Protein AF-R6TNJ3-F1 (afdb_monomer)

Solvent-accessible surface area (backbone atoms only — not comparable to full-atom values): 9161 Å² total; per-residue (Å²): 114,80,63,58,59,54,49,48,46,67,74,41,41,68,58,38,26,42,53,17,20,37,46,35,18,43,10,38,72,38,30,92,44,17,79,53,42,84,56,20,53,50,50,38,49,52,47,49,51,61,47,36,71,40,78,85,59,58,65,74,51,33,30,56,52,20,26,52,25,32,29,40,19,31,45,52,52,39,47,65,38,64,74,50,55,57,43,73,92,70,78,62,56,64,67,60,29,49,50,52,35,51,45,52,28,52,47,52,14,47,55,50,6,61,62,45,5,48,51,38,32,52,44,40,54,52,55,56,30,72,63,28,67,75,38,60,83,50,44,65,61,50,51,52,51,47,52,54,50,51,58,53,50,21,70,46,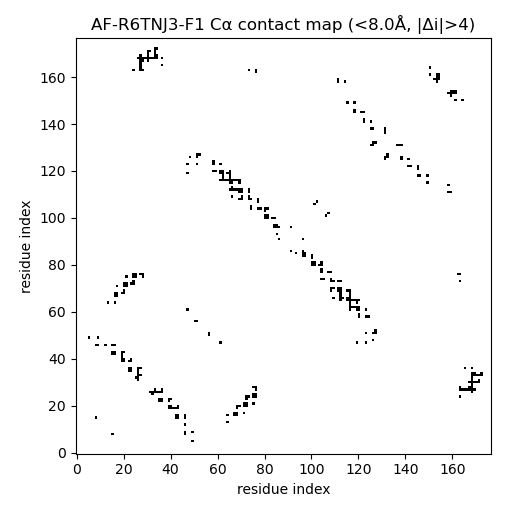74,96,79,25,74,76,65,81,51,75,71,50,7,43,62,73,46,50,96,80,105

Structure (mmCIF, N/CA/C/O backbone):
data_AF-R6TNJ3-F1
#
_entry.id   AF-R6TNJ3-F1
#
loop_
_atom_site.group_PDB
_atom_site.id
_atom_site.type_symbol
_atom_site.label_atom_id
_atom_site.label_alt_id
_atom_site.label_comp_id
_atom_site.label_asym_id
_atom_site.label_entity_id
_atom_site.label_seq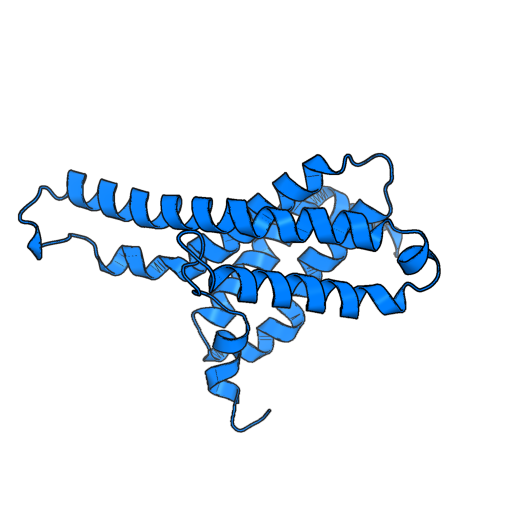_id
_atom_site.pdbx_PDB_ins_code
_atom_site.Cartn_x
_atom_site.Cartn_y
_atom_site.Cartn_z
_atom_site.occupancy
_atom_site.B_iso_or_equiv
_atom_site.auth_seq_id
_atom_site.auth_comp_id
_atom_site.auth_asym_id
_atom_site.auth_atom_id
_atom_site.pdbx_PDB_model_num
ATOM 1 N N . MET A 1 1 ? -4.710 -20.951 21.590 1.00 51.09 1 MET A N 1
ATOM 2 C CA . MET A 1 1 ? -4.826 -20.762 20.120 1.00 51.09 1 MET A CA 1
ATOM 3 C C . MET A 1 1 ? -5.024 -19.306 19.693 1.00 51.09 1 MET A C 1
ATOM 5 O O . MET A 1 1 ? -4.314 -18.895 18.787 1.00 51.09 1 MET A O 1
ATOM 9 N N . LYS A 1 2 ? -5.906 -18.504 20.325 1.00 59.00 2 LYS A N 1
ATOM 10 C CA . LYS A 1 2 ? -6.100 -17.080 19.952 1.00 59.00 2 LYS A CA 1
ATOM 11 C C . LYS A 1 2 ? -4.825 -16.220 20.040 1.00 59.00 2 LYS A C 1
ATOM 13 O O . LYS A 1 2 ? -4.633 -15.332 19.226 1.00 59.00 2 LYS A O 1
ATOM 18 N N . GLU A 1 3 ? -3.924 -16.514 20.971 1.00 73.12 3 GLU A N 1
ATOM 19 C CA . GLU A 1 3 ? -2.708 -15.709 21.162 1.00 73.12 3 GLU A CA 1
ATOM 20 C C . GLU A 1 3 ? -1.591 -16.001 20.148 1.00 73.12 3 GLU A C 1
ATOM 22 O O . GLU A 1 3 ? -0.808 -15.111 19.820 1.00 73.12 3 GLU A O 1
ATOM 27 N N . ALA A 1 4 ? -1.528 -17.221 19.603 1.00 78.88 4 ALA A N 1
ATOM 28 C CA . ALA A 1 4 ? -0.438 -17.638 18.720 1.00 78.88 4 ALA A CA 1
ATOM 29 C C . ALA A 1 4 ? -0.485 -16.923 17.359 1.00 78.88 4 ALA A C 1
ATOM 31 O O . ALA A 1 4 ? 0.536 -16.420 16.888 1.00 78.88 4 ALA A O 1
ATOM 32 N N . TRP A 1 5 ? -1.671 -16.812 16.748 1.00 78.62 5 TRP A N 1
ATOM 33 C CA . TRP A 1 5 ? -1.820 -16.121 15.463 1.00 78.62 5 TRP A CA 1
ATOM 34 C C . TRP A 1 5 ? -1.680 -14.599 15.609 1.00 78.62 5 TRP A C 1
ATOM 36 O O . TRP A 1 5 ? -1.055 -13.962 14.763 1.00 78.62 5 TRP A O 1
ATOM 46 N N . VAL A 1 6 ? -2.160 -14.012 16.715 1.00 83.56 6 VAL A N 1
ATOM 47 C CA . VAL A 1 6 ? -1.944 -12.585 17.022 1.00 83.56 6 VAL A CA 1
ATOM 48 C C . VAL A 1 6 ? -0.454 -12.302 17.219 1.00 83.56 6 VAL A C 1
ATOM 50 O O . VAL A 1 6 ? 0.063 -11.320 16.688 1.00 83.56 6 VAL A O 1
ATOM 53 N N . SER A 1 7 ? 0.261 -13.173 17.935 1.00 84.50 7 SER A N 1
ATOM 54 C CA . SER A 1 7 ? 1.714 -13.078 18.106 1.00 84.50 7 SER A CA 1
ATOM 55 C C . SER A 1 7 ? 2.450 -13.146 16.761 1.00 84.50 7 SER A C 1
ATOM 57 O O . SER A 1 7 ? 3.295 -12.294 16.473 1.00 84.50 7 SER A O 1
ATOM 59 N N . ALA A 1 8 ? 2.067 -14.078 15.883 1.00 85.19 8 ALA A N 1
ATOM 60 C CA . ALA A 1 8 ? 2.627 -14.183 14.537 1.00 85.19 8 ALA A CA 1
ATOM 61 C C . ALA A 1 8 ? 2.362 -12.925 13.691 1.00 85.19 8 ALA A C 1
ATOM 63 O O . ALA A 1 8 ? 3.293 -12.396 13.081 1.00 85.19 8 ALA A O 1
ATOM 64 N N . LEU A 1 9 ? 1.135 -12.389 13.701 1.00 84.19 9 LEU A N 1
ATOM 65 C CA . LEU A 1 9 ? 0.814 -11.123 13.032 1.00 84.19 9 LEU A CA 1
ATOM 66 C C . LEU A 1 9 ? 1.671 -9.976 13.564 1.00 84.19 9 LEU A C 1
ATOM 68 O O . LEU A 1 9 ? 2.167 -9.181 12.774 1.00 84.19 9 LEU A O 1
ATOM 72 N N . ARG A 1 10 ? 1.893 -9.899 14.885 1.00 86.19 10 ARG A N 1
ATOM 73 C CA . ARG A 1 10 ? 2.736 -8.867 15.512 1.00 86.19 10 ARG A CA 1
ATOM 74 C C . ARG A 1 10 ? 4.211 -8.988 15.128 1.00 86.19 10 ARG A C 1
ATOM 76 O O . ARG A 1 10 ? 4.852 -7.962 14.910 1.00 86.19 10 ARG A O 1
ATOM 83 N N . LYS A 1 11 ? 4.738 -10.210 15.050 1.00 90.31 11 LYS A N 1
ATOM 84 C CA . LYS A 1 11 ? 6.142 -10.480 14.710 1.00 90.31 11 LYS A CA 1
ATOM 85 C C . LYS A 1 11 ? 6.432 -10.243 13.228 1.00 90.31 11 LYS A C 1
ATOM 87 O O . LYS A 1 11 ? 7.459 -9.663 12.894 1.00 90.31 11 LYS A O 1
ATOM 92 N N . TYR A 1 12 ? 5.514 -10.642 12.350 1.00 93.56 12 TYR A N 1
ATOM 93 C CA . TYR A 1 12 ? 5.709 -10.645 10.898 1.00 93.56 12 TYR A CA 1
ATOM 94 C C . TYR A 1 12 ? 4.878 -9.578 10.170 1.00 93.56 12 TYR A C 1
ATOM 96 O O . TYR A 1 12 ? 4.524 -9.759 9.008 1.00 93.56 12 TYR A O 1
ATOM 104 N N . ARG A 1 13 ? 4.565 -8.449 10.826 1.00 94.12 13 ARG A N 1
ATOM 105 C CA . ARG A 1 13 ? 3.687 -7.388 10.280 1.00 94.12 13 ARG A CA 1
ATOM 106 C C . ARG A 1 13 ? 4.064 -6.968 8.862 1.00 94.12 13 ARG A C 1
ATOM 108 O O . ARG A 1 13 ? 3.199 -6.915 8.002 1.00 94.12 13 ARG A O 1
ATOM 115 N N . PHE A 1 14 ? 5.345 -6.703 8.606 1.00 95.06 14 PHE A N 1
ATOM 116 C CA . PHE A 1 14 ? 5.810 -6.296 7.276 1.00 95.06 14 PHE A CA 1
ATOM 117 C C . PHE A 1 14 ? 5.583 -7.372 6.212 1.00 95.06 14 PHE A C 1
ATOM 119 O O . PHE A 1 14 ? 5.213 -7.034 5.096 1.00 95.06 14 PHE A O 1
ATOM 126 N N . LEU A 1 15 ? 5.733 -8.654 6.551 1.00 96.06 15 LEU A N 1
ATOM 127 C CA . LEU A 1 15 ? 5.476 -9.742 5.608 1.00 96.06 15 LEU A CA 1
ATOM 128 C C . LEU A 1 15 ? 3.989 -9.824 5.248 1.00 96.06 15 LEU A C 1
ATOM 130 O O . LEU A 1 15 ? 3.650 -9.954 4.078 1.00 96.06 15 LEU A O 1
ATOM 134 N N . TRP A 1 16 ? 3.104 -9.680 6.237 1.00 95.88 16 TRP A N 1
ATOM 135 C CA . TRP A 1 16 ? 1.658 -9.640 6.002 1.00 95.88 16 TRP A CA 1
ATOM 136 C C . TRP A 1 16 ? 1.240 -8.434 5.162 1.00 95.88 16 TRP A C 1
ATOM 138 O O . TRP A 1 16 ? 0.416 -8.570 4.262 1.00 95.88 16 TRP A O 1
ATOM 148 N N . MET A 1 17 ? 1.847 -7.274 5.414 1.00 96.94 17 MET A N 1
ATOM 149 C CA . MET A 1 17 ? 1.625 -6.061 4.626 1.00 96.94 17 MET A CA 1
ATOM 150 C C . MET A 1 17 ? 2.116 -6.224 3.186 1.00 96.94 17 MET A C 1
ATOM 152 O O . MET A 1 17 ? 1.392 -5.866 2.265 1.00 96.94 17 MET A O 1
ATOM 156 N N . LEU A 1 18 ? 3.304 -6.805 2.992 1.00 97.81 18 LEU A N 1
ATOM 157 C CA . LEU A 1 18 ? 3.868 -7.100 1.675 1.00 97.81 18 LEU A CA 1
ATOM 158 C C . LEU A 1 18 ? 2.967 -8.061 0.898 1.00 97.81 18 LEU A C 1
ATOM 160 O O . LEU A 1 18 ? 2.601 -7.762 -0.232 1.00 97.81 18 LEU A O 1
ATOM 164 N N . ALA A 1 19 ? 2.598 -9.193 1.504 1.00 96.88 19 ALA A N 1
ATOM 165 C CA . ALA A 1 19 ? 1.757 -10.201 0.867 1.00 96.88 19 ALA A CA 1
ATOM 166 C C . ALA A 1 19 ? 0.390 -9.623 0.479 1.00 96.88 19 ALA A C 1
ATOM 168 O O . ALA A 1 19 ? -0.063 -9.813 -0.646 1.00 96.88 19 ALA A O 1
ATOM 169 N N . SER A 1 20 ? -0.230 -8.860 1.384 1.00 97.81 20 SER A N 1
ATOM 170 C CA . SER A 1 20 ? -1.505 -8.185 1.140 1.00 97.81 20 SER A CA 1
ATOM 171 C C . SER A 1 20 ? -1.406 -7.155 0.010 1.00 97.81 20 SER A C 1
ATOM 173 O O . SER A 1 20 ? -2.212 -7.179 -0.918 1.00 97.81 20 SER A O 1
ATOM 175 N N . ALA A 1 21 ? -0.388 -6.291 0.036 1.00 98.12 21 ALA A N 1
ATOM 176 C CA . ALA A 1 21 ? -0.172 -5.266 -0.981 1.00 98.12 21 ALA A CA 1
ATOM 177 C C . ALA A 1 21 ? 0.127 -5.859 -2.361 1.00 98.12 21 ALA A C 1
ATOM 179 O O . ALA A 1 21 ? -0.481 -5.458 -3.351 1.00 98.12 21 ALA A O 1
ATOM 180 N N . ALA A 1 22 ? 1.045 -6.827 -2.422 1.00 97.44 22 ALA A N 1
ATOM 181 C CA . ALA A 1 22 ? 1.438 -7.475 -3.664 1.00 97.44 22 ALA A CA 1
ATOM 182 C C . ALA A 1 22 ? 0.268 -8.251 -4.275 1.00 97.44 22 ALA A C 1
ATOM 184 O O . ALA A 1 22 ? 0.009 -8.105 -5.464 1.00 97.44 22 ALA A O 1
ATOM 185 N N . LEU A 1 23 ? -0.483 -9.012 -3.467 1.00 97.38 23 LEU A N 1
ATOM 186 C CA . LEU A 1 23 ? -1.661 -9.734 -3.946 1.00 97.38 23 LEU A CA 1
ATOM 187 C C . LEU A 1 23 ? -2.742 -8.775 -4.456 1.00 97.38 23 LEU A C 1
ATOM 189 O O . LEU A 1 23 ? -3.283 -9.002 -5.531 1.00 97.38 23 LEU A O 1
ATOM 193 N N . THR A 1 24 ? -3.016 -7.686 -3.731 1.00 97.31 24 THR A N 1
ATOM 194 C CA . THR A 1 24 ? -3.990 -6.671 -4.174 1.00 97.31 24 THR A CA 1
ATOM 195 C C . THR A 1 24 ? -3.546 -6.039 -5.496 1.00 97.31 24 THR A C 1
ATOM 197 O O . THR A 1 24 ? -4.328 -5.961 -6.436 1.00 97.31 24 THR A O 1
ATOM 200 N N . GLY A 1 25 ? -2.267 -5.664 -5.620 1.00 96.88 25 GLY A N 1
ATOM 201 C CA . GLY A 1 25 ? -1.724 -5.118 -6.866 1.00 96.88 25 GLY A CA 1
ATOM 202 C C . GLY A 1 25 ? -1.778 -6.111 -8.027 1.00 96.88 25 GLY A C 1
ATOM 203 O O . GLY A 1 25 ? -2.093 -5.727 -9.148 1.00 96.88 25 GLY A O 1
ATOM 204 N N . LEU A 1 26 ? -1.535 -7.397 -7.761 1.00 96.00 26 LEU A N 1
ATOM 205 C CA . LEU A 1 26 ? -1.661 -8.455 -8.762 1.00 96.00 26 LEU A CA 1
ATOM 206 C C . LEU A 1 26 ? -3.107 -8.631 -9.228 1.00 96.00 26 LEU A C 1
ATOM 208 O O . LEU A 1 26 ? -3.309 -8.797 -10.422 1.00 96.00 26 LEU A O 1
ATOM 212 N N . CYS A 1 27 ? -4.099 -8.560 -8.336 1.00 95.50 27 CYS A N 1
ATOM 213 C CA . CYS A 1 27 ? -5.515 -8.652 -8.720 1.00 95.50 27 CYS A CA 1
ATOM 214 C C . CYS A 1 27 ? -5.931 -7.502 -9.644 1.00 95.50 27 CYS A C 1
ATOM 216 O O . CYS A 1 27 ? -6.697 -7.706 -10.580 1.00 95.50 27 CYS A O 1
ATOM 218 N N . VAL A 1 28 ? -5.377 -6.310 -9.414 1.00 94.44 28 VAL A N 1
ATOM 219 C CA . VAL A 1 28 ? -5.624 -5.127 -10.245 1.00 94.44 28 VAL A CA 1
ATOM 220 C C . VAL A 1 28 ? -4.932 -5.228 -11.609 1.00 94.44 28 VAL A C 1
ATOM 222 O O . VAL A 1 28 ? -5.518 -4.867 -12.626 1.00 94.44 28 VAL A O 1
ATOM 225 N N . VAL A 1 29 ? -3.700 -5.742 -11.653 1.00 94.88 29 VAL A N 1
ATOM 226 C CA . VAL A 1 29 ? -2.936 -5.933 -12.902 1.00 94.88 29 VAL A CA 1
ATOM 227 C C . VAL A 1 29 ? -3.434 -7.128 -13.720 1.00 94.88 29 VAL A C 1
ATOM 229 O O . VAL A 1 29 ? -3.366 -7.106 -14.948 1.00 94.88 29 VAL A O 1
ATOM 232 N N . LEU A 1 30 ? -3.925 -8.171 -13.054 1.00 93.19 30 LEU A N 1
ATOM 233 C CA . LEU A 1 30 ? -4.438 -9.402 -13.646 1.00 93.19 30 LEU A CA 1
ATOM 234 C C . LEU A 1 30 ? -5.918 -9.555 -13.270 1.00 93.19 30 LEU A C 1
ATOM 236 O O . LEU A 1 30 ? -6.227 -10.310 -12.344 1.00 93.19 30 LEU A O 1
ATOM 240 N N . PRO A 1 31 ? -6.850 -8.910 -14.001 1.00 86.75 31 PRO A N 1
ATOM 241 C CA . PRO A 1 31 ? -8.280 -8.974 -13.693 1.00 86.75 31 PRO A CA 1
ATOM 242 C C . PRO A 1 31 ? -8.843 -10.400 -13.604 1.00 86.75 31 PRO A C 1
ATOM 244 O O . PRO A 1 31 ? -9.808 -10.629 -12.891 1.00 86.75 31 PRO A O 1
ATOM 247 N N . MET A 1 32 ? -8.207 -11.391 -14.243 1.00 89.06 32 MET A N 1
ATOM 248 C CA . MET A 1 32 ? -8.546 -12.822 -14.117 1.00 89.06 32 MET A CA 1
ATOM 249 C C . MET A 1 32 ? -8.392 -13.384 -12.692 1.00 89.06 32 MET A C 1
ATOM 251 O O . MET A 1 32 ? -8.879 -14.472 -12.403 1.00 89.06 32 MET A O 1
ATOM 255 N N . CYS A 1 33 ? -7.678 -12.681 -11.813 1.00 89.94 33 CYS A N 1
ATOM 256 C CA . CYS A 1 33 ? -7.522 -13.006 -10.397 1.00 89.94 33 CYS A CA 1
ATOM 257 C C . CYS A 1 33 ? -8.330 -12.066 -9.490 1.00 89.94 33 CYS A C 1
ATOM 259 O O . CYS A 1 33 ? -8.227 -12.180 -8.271 1.00 89.94 33 CYS A O 1
ATOM 261 N N . GLY A 1 34 ? -9.142 -11.169 -10.057 1.00 88.69 34 GLY A N 1
ATOM 262 C CA . GLY A 1 34 ? -9.921 -10.152 -9.349 1.00 88.69 34 GLY A CA 1
ATOM 263 C C . GLY A 1 34 ? -10.769 -10.668 -8.190 1.00 88.69 34 GLY A C 1
ATOM 264 O O . GLY A 1 34 ? -10.914 -9.988 -7.180 1.00 88.69 34 GLY A O 1
ATOM 265 N N . PHE A 1 35 ? -11.266 -11.905 -8.254 1.00 89.44 35 PHE A N 1
ATOM 266 C CA . PHE A 1 35 ? -11.990 -12.504 -7.129 1.00 89.44 35 PHE A CA 1
ATOM 267 C C . PHE A 1 35 ? -11.150 -12.583 -5.834 1.00 89.44 35 PHE A C 1
ATOM 269 O O . PHE A 1 35 ? -11.688 -12.477 -4.735 1.00 89.44 35 PHE A O 1
ATOM 276 N N . LEU A 1 36 ? -9.823 -12.720 -5.932 1.00 93.31 36 LEU A N 1
ATOM 277 C CA . LEU A 1 36 ? -8.936 -12.747 -4.762 1.00 93.31 36 LEU A CA 1
ATOM 278 C C . LEU A 1 36 ? -8.821 -11.379 -4.071 1.00 93.31 36 LEU A C 1
ATOM 280 O O . LEU A 1 36 ? -8.441 -11.320 -2.901 1.00 93.31 36 LEU A O 1
ATOM 284 N N . GLU A 1 37 ? -9.187 -10.291 -4.749 1.00 92.75 37 GLU A N 1
ATOM 285 C CA . GLU A 1 37 ? -9.161 -8.931 -4.205 1.00 92.75 37 GLU A CA 1
ATOM 286 C C . GLU A 1 37 ? -10.077 -8.773 -2.981 1.00 92.75 37 GLU A C 1
ATOM 288 O O . GLU A 1 37 ? -9.742 -8.068 -2.029 1.00 92.75 37 GLU A O 1
ATOM 293 N N . TRP A 1 38 ? -11.183 -9.527 -2.941 1.00 90.94 38 TRP A N 1
ATOM 294 C CA . TRP A 1 38 ? -12.123 -9.560 -1.816 1.00 90.94 38 TRP A CA 1
ATOM 295 C C . TRP A 1 38 ? -11.471 -9.956 -0.487 1.00 90.94 38 TRP A C 1
ATOM 297 O O . TRP A 1 38 ? -11.949 -9.575 0.582 1.00 90.94 38 TRP A O 1
ATOM 307 N N . ILE A 1 39 ? -10.373 -10.713 -0.542 1.00 94.50 39 ILE A N 1
ATOM 308 C CA . ILE A 1 39 ? -9.636 -11.171 0.640 1.00 94.50 39 ILE A CA 1
ATOM 309 C C . ILE A 1 39 ? -8.212 -10.612 0.716 1.00 94.50 39 ILE A C 1
ATOM 311 O O . ILE A 1 39 ? -7.574 -10.717 1.766 1.00 94.50 39 ILE A O 1
ATOM 315 N N . SER A 1 40 ? -7.697 -9.995 -0.350 1.00 95.81 40 SER A N 1
ATOM 316 C CA . SER A 1 40 ? -6.290 -9.593 -0.443 1.00 95.81 40 SER A CA 1
ATOM 317 C C . SER A 1 40 ? -5.908 -8.512 0.566 1.00 95.81 40 SER A C 1
ATOM 319 O O . SER A 1 40 ? -4.779 -8.511 1.055 1.00 95.81 40 SER A O 1
ATOM 321 N N . LEU A 1 41 ? -6.841 -7.628 0.934 1.00 95.44 41 LEU A N 1
ATOM 322 C CA . LEU A 1 41 ? -6.638 -6.552 1.913 1.00 95.44 41 LEU A CA 1
ATOM 323 C C . LEU A 1 41 ? -6.804 -6.997 3.375 1.00 95.44 41 LEU A C 1
ATOM 325 O O . LEU A 1 41 ? -6.385 -6.281 4.290 1.00 95.44 41 LEU A O 1
ATOM 329 N N . VAL A 1 42 ? -7.377 -8.180 3.620 1.00 94.94 42 VAL A N 1
ATOM 330 C CA . VAL A 1 42 ? -7.680 -8.668 4.977 1.00 94.94 42 VAL A CA 1
ATOM 331 C C . VAL A 1 42 ? -6.432 -8.730 5.869 1.00 94.94 42 VAL A C 1
ATOM 333 O O . VAL A 1 42 ? -6.503 -8.231 6.996 1.00 94.94 42 VAL A O 1
ATOM 336 N N . PRO A 1 43 ? -5.267 -9.252 5.427 1.00 94.94 43 PRO A N 1
ATOM 337 C CA . PRO A 1 43 ? -4.089 -9.301 6.289 1.00 94.94 43 PRO A CA 1
ATOM 338 C C . PRO A 1 43 ? -3.589 -7.909 6.702 1.00 94.94 43 PRO A C 1
ATOM 340 O O . PRO A 1 43 ? -3.255 -7.706 7.871 1.00 94.94 43 PRO A O 1
ATOM 343 N N . ALA A 1 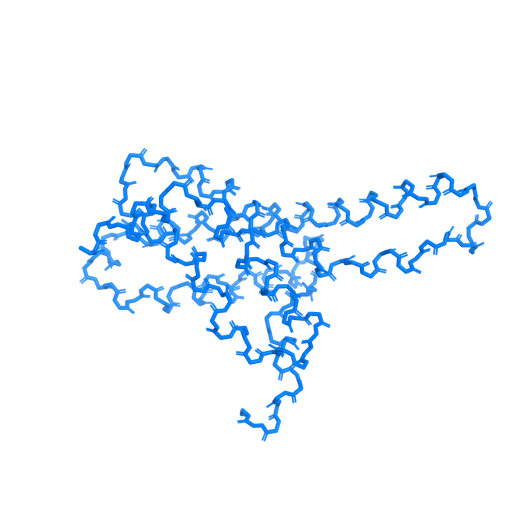44 ? -3.584 -6.932 5.786 1.00 96.31 44 ALA A N 1
ATOM 344 C CA . ALA A 1 44 ? -3.205 -5.557 6.107 1.00 96.31 44 ALA A CA 1
ATOM 345 C C . ALA A 1 44 ? -4.193 -4.906 7.088 1.00 96.31 44 ALA A C 1
ATOM 347 O O . ALA A 1 44 ? -3.769 -4.262 8.052 1.00 96.31 44 ALA A O 1
ATOM 348 N N . ALA A 1 45 ? -5.497 -5.133 6.902 1.00 95.00 45 ALA A N 1
ATOM 349 C CA . ALA A 1 45 ? -6.521 -4.661 7.829 1.00 95.00 45 ALA A CA 1
ATOM 350 C C . ALA A 1 45 ? -6.323 -5.252 9.236 1.00 95.00 45 ALA A C 1
ATOM 352 O O . ALA A 1 45 ? -6.321 -4.511 10.217 1.00 95.00 45 ALA A O 1
ATOM 353 N N . LEU A 1 46 ? -6.072 -6.561 9.359 1.00 94.06 46 LEU A N 1
ATOM 354 C CA . LEU A 1 46 ? -5.812 -7.212 10.651 1.00 94.06 46 LEU A CA 1
ATOM 355 C C . LEU A 1 46 ? -4.576 -6.638 11.357 1.00 94.06 46 LEU A C 1
ATOM 357 O O . LEU A 1 46 ? -4.619 -6.369 12.560 1.00 94.06 46 LEU A O 1
ATOM 361 N N . VAL A 1 47 ? -3.483 -6.408 10.621 1.00 94.88 47 VAL A N 1
ATOM 362 C CA . VAL A 1 47 ? -2.288 -5.738 11.161 1.00 94.88 47 VAL A CA 1
ATOM 363 C C . VAL A 1 47 ? -2.645 -4.345 11.683 1.00 94.88 47 VAL A C 1
ATOM 365 O O . VAL A 1 47 ? -2.231 -3.979 12.788 1.00 94.88 47 VAL A O 1
ATOM 368 N N . LEU A 1 48 ? -3.446 -3.592 10.927 1.00 95.19 48 LEU A N 1
ATOM 369 C CA . LEU A 1 48 ? -3.885 -2.252 11.293 1.00 95.19 48 LEU A CA 1
ATOM 370 C C . LEU A 1 48 ? -4.735 -2.249 12.570 1.00 95.19 48 LEU A C 1
ATOM 372 O O . LEU A 1 48 ? -4.461 -1.450 13.465 1.00 95.19 48 LEU A O 1
ATOM 376 N N . PHE A 1 49 ? -5.699 -3.166 12.694 1.00 93.94 49 PHE A N 1
ATOM 377 C CA . PHE A 1 49 ? -6.531 -3.325 13.891 1.00 93.94 49 PHE A CA 1
ATOM 378 C C . PHE A 1 49 ? -5.689 -3.624 15.134 1.00 93.94 49 PHE A C 1
ATOM 380 O O . PHE A 1 49 ? -5.756 -2.886 16.117 1.00 93.94 49 PHE A O 1
ATOM 387 N N . ILE A 1 50 ? -4.816 -4.634 15.063 1.00 92.75 50 ILE A N 1
ATOM 388 C CA . ILE A 1 50 ? -3.952 -5.035 16.186 1.00 92.75 50 ILE A CA 1
ATOM 389 C C . ILE A 1 50 ? -3.039 -3.881 16.623 1.00 92.75 50 ILE A C 1
ATOM 391 O O . ILE A 1 50 ? -2.772 -3.690 17.810 1.00 92.75 50 ILE A O 1
ATOM 395 N N . MET A 1 51 ? -2.524 -3.102 15.670 1.00 94.25 51 MET A N 1
ATOM 396 C CA . MET A 1 51 ? -1.712 -1.926 15.980 1.00 94.25 51 MET A CA 1
ATOM 397 C C . MET A 1 51 ? -2.541 -0.766 16.545 1.00 94.25 51 MET A C 1
ATOM 399 O O . MET A 1 51 ? -2.038 0.006 17.367 1.00 94.25 51 MET A O 1
ATOM 403 N N . ALA A 1 52 ? -3.781 -0.596 16.087 1.00 93.88 52 ALA A N 1
ATOM 404 C CA . ALA A 1 52 ? -4.670 0.464 16.544 1.00 93.88 52 ALA A CA 1
ATOM 405 C C . ALA A 1 52 ? -5.099 0.254 18.004 1.00 93.88 52 ALA A C 1
ATOM 407 O O . ALA A 1 52 ? -5.132 1.235 18.752 1.00 93.88 52 ALA A O 1
ATOM 408 N N . GLU A 1 53 ? -5.337 -0.998 18.410 1.00 91.75 53 GLU A N 1
ATOM 409 C CA . GLU A 1 53 ? -5.616 -1.400 19.797 1.00 91.75 53 GLU A CA 1
ATOM 410 C C . GLU A 1 53 ? -4.453 -1.078 20.745 1.00 91.75 53 GLU A C 1
ATOM 412 O O . GLU A 1 53 ? -4.661 -0.602 21.862 1.00 91.75 53 GLU A O 1
ATOM 417 N N . ASP A 1 54 ? -3.216 -1.277 20.285 1.00 91.19 54 ASP A N 1
ATOM 418 C CA . ASP A 1 54 ? -2.013 -0.994 21.060 1.00 91.19 54 ASP A CA 1
ATOM 419 C C . ASP A 1 54 ? -1.718 0.515 21.116 1.00 91.19 54 ASP A C 1
ATOM 421 O O . ASP A 1 54 ? -1.091 1.109 20.229 1.00 91.19 54 ASP A O 1
ATOM 425 N N . ARG A 1 55 ? -2.161 1.157 22.203 1.00 89.50 55 ARG A N 1
ATOM 426 C CA . ARG A 1 55 ? -2.008 2.604 22.424 1.00 89.50 55 ARG A CA 1
ATOM 427 C C . ARG A 1 55 ? -0.554 3.061 22.573 1.00 89.50 55 ARG A C 1
ATOM 429 O O . ARG A 1 55 ? -0.295 4.250 22.399 1.00 89.50 55 ARG A O 1
ATOM 436 N N . SER A 1 56 ? 0.396 2.152 22.803 1.00 93.25 56 SER A N 1
ATOM 437 C CA . SER A 1 56 ? 1.828 2.487 22.830 1.00 93.25 56 SER A CA 1
ATOM 438 C C . SER A 1 56 ? 2.391 2.795 21.433 1.00 93.25 56 SER A C 1
ATOM 440 O O . SER A 1 56 ? 3.392 3.505 21.284 1.00 93.25 56 SER A O 1
ATOM 442 N N . VAL A 1 57 ? 1.737 2.306 20.371 1.00 94.69 57 VAL A N 1
ATOM 443 C CA . VAL A 1 57 ? 2.169 2.533 18.990 1.00 94.69 57 VAL A CA 1
ATOM 444 C C . VAL A 1 57 ? 1.867 3.978 18.584 1.00 94.69 57 VAL A C 1
ATOM 446 O O . VAL A 1 57 ? 0.713 4.397 18.501 1.00 94.69 57 VAL A O 1
ATOM 449 N N . ARG A 1 58 ? 2.909 4.757 18.275 1.00 96.38 58 ARG A N 1
ATOM 450 C CA . ARG A 1 58 ? 2.784 6.159 17.827 1.00 96.38 58 ARG A CA 1
ATOM 451 C C . ARG A 1 58 ? 2.078 6.261 16.469 1.00 96.38 58 ARG A C 1
ATOM 453 O O . ARG A 1 58 ? 2.406 5.498 15.565 1.00 96.38 58 ARG A O 1
ATOM 460 N N . LEU A 1 59 ? 1.211 7.266 16.288 1.00 94.88 59 LEU A N 1
ATOM 461 C CA . LEU A 1 59 ? 0.464 7.493 15.034 1.00 94.88 59 LEU A CA 1
ATOM 462 C C . LEU A 1 59 ? 1.371 7.579 13.794 1.00 94.88 59 LEU A C 1
ATOM 464 O O . LEU A 1 59 ? 1.088 6.951 12.782 1.00 94.88 59 LEU A O 1
ATOM 468 N N . ARG A 1 60 ? 2.531 8.241 13.898 1.00 95.75 60 ARG A N 1
ATOM 469 C CA . ARG A 1 60 ? 3.508 8.330 12.794 1.00 95.75 60 ARG A CA 1
ATOM 470 C C . ARG A 1 60 ? 3.991 6.978 12.257 1.00 95.75 60 ARG A C 1
ATOM 472 O O . ARG A 1 60 ? 4.445 6.902 11.124 1.00 95.75 60 ARG A O 1
ATOM 479 N N . ARG A 1 61 ? 3.921 5.902 13.056 1.00 96.69 61 ARG A N 1
ATOM 480 C CA . ARG A 1 61 ? 4.284 4.563 12.572 1.00 96.69 61 ARG A CA 1
ATOM 481 C C . ARG A 1 61 ? 3.294 4.071 11.523 1.00 96.69 61 ARG A C 1
ATOM 483 O O . ARG A 1 61 ? 3.728 3.430 10.579 1.00 96.69 61 ARG A O 1
ATOM 490 N N . PHE A 1 62 ? 2.010 4.403 11.645 1.00 97.94 62 PHE A N 1
ATOM 491 C CA . PHE A 1 62 ? 0.992 4.001 10.674 1.00 97.94 62 PHE A CA 1
ATOM 492 C C . PHE A 1 62 ? 1.250 4.593 9.295 1.00 97.94 62 PHE A C 1
ATOM 494 O O . PHE A 1 62 ? 1.099 3.876 8.317 1.00 97.94 62 PHE A O 1
ATOM 501 N N . TYR A 1 63 ? 1.749 5.831 9.223 1.00 98.25 63 TYR A N 1
ATOM 502 C CA . TYR A 1 63 ? 2.231 6.399 7.964 1.00 98.25 63 TYR A CA 1
ATOM 503 C C . TYR A 1 63 ? 3.339 5.531 7.349 1.00 98.25 63 TYR A C 1
ATOM 505 O O . TYR A 1 63 ? 3.257 5.174 6.185 1.00 98.25 63 TYR A O 1
ATOM 513 N N . GLY A 1 64 ? 4.340 5.111 8.132 1.00 97.75 64 GLY A N 1
ATOM 514 C CA . GLY A 1 64 ? 5.412 4.238 7.633 1.00 97.75 64 GLY A CA 1
ATOM 515 C C . GLY A 1 64 ? 4.919 2.871 7.138 1.00 97.75 64 GLY A C 1
ATOM 516 O O . GLY A 1 64 ? 5.382 2.385 6.111 1.00 97.75 64 GLY A O 1
ATOM 517 N N . TYR A 1 65 ? 3.951 2.267 7.832 1.00 97.75 65 TYR A N 1
ATOM 518 C CA . TYR A 1 65 ? 3.317 1.021 7.386 1.00 97.75 65 TYR A CA 1
ATOM 519 C C . TYR A 1 65 ? 2.463 1.220 6.129 1.00 97.75 65 TYR A C 1
ATOM 521 O O . TYR A 1 65 ? 2.517 0.385 5.230 1.00 97.75 65 TYR A O 1
ATOM 529 N N . GLY A 1 66 ? 1.721 2.326 6.045 1.00 97.94 66 GLY A N 1
ATOM 530 C CA . GLY A 1 66 ? 0.964 2.697 4.853 1.00 97.94 66 GLY A CA 1
ATOM 531 C C . GLY A 1 66 ? 1.875 2.948 3.659 1.00 97.94 66 GLY A C 1
ATOM 532 O O . GLY A 1 66 ? 1.638 2.392 2.596 1.00 97.94 66 GLY A O 1
ATOM 533 N N . PHE A 1 67 ? 2.963 3.695 3.848 1.00 98.19 67 PHE A N 1
ATOM 534 C CA . PHE A 1 67 ? 3.970 3.920 2.815 1.00 98.19 67 PHE A CA 1
ATOM 535 C C . PHE A 1 67 ? 4.538 2.595 2.306 1.00 98.19 67 PHE A C 1
ATOM 537 O O . PHE A 1 67 ? 4.575 2.369 1.104 1.00 98.19 67 PHE A O 1
ATOM 544 N N . PHE A 1 68 ? 4.929 1.689 3.208 1.00 98.50 68 PHE A N 1
ATOM 545 C CA . PHE A 1 68 ? 5.435 0.373 2.820 1.00 98.50 68 PHE A CA 1
ATOM 546 C C . PHE A 1 68 ? 4.399 -0.431 2.020 1.00 98.50 68 PHE A C 1
ATOM 548 O O . PHE A 1 68 ? 4.720 -0.950 0.955 1.00 98.50 68 PHE A O 1
ATOM 555 N N . PHE A 1 69 ? 3.152 -0.489 2.494 1.00 98.50 69 PHE A N 1
ATOM 556 C CA . PHE A 1 69 ? 2.063 -1.169 1.794 1.00 98.50 69 PHE A CA 1
ATOM 557 C C . PHE A 1 69 ? 1.837 -0.598 0.395 1.00 98.50 69 PHE A C 1
ATOM 559 O O . PHE A 1 69 ? 1.884 -1.338 -0.584 1.00 98.50 69 PHE A O 1
ATOM 566 N N . PHE A 1 70 ? 1.644 0.717 0.283 1.00 97.56 70 PHE A N 1
ATOM 567 C CA . PHE A 1 70 ? 1.388 1.339 -1.008 1.00 97.56 70 PHE A CA 1
ATOM 568 C C . PHE A 1 70 ? 2.605 1.282 -1.929 1.00 97.56 70 PHE A C 1
ATOM 570 O O . PHE A 1 70 ? 2.427 1.158 -3.133 1.00 97.56 70 PHE A O 1
ATOM 577 N N . MET A 1 71 ? 3.832 1.289 -1.402 1.00 97.94 71 MET A N 1
ATOM 578 C CA . MET A 1 71 ? 5.028 1.074 -2.215 1.00 97.94 71 MET A CA 1
ATOM 579 C C . MET A 1 71 ? 5.001 -0.318 -2.851 1.00 97.94 71 MET A C 1
ATOM 581 O O . MET A 1 71 ? 5.156 -0.438 -4.061 1.00 97.94 71 MET A O 1
ATOM 585 N N . CYS A 1 72 ? 4.739 -1.369 -2.070 1.00 98.38 72 CYS A N 1
ATOM 586 C CA . CYS A 1 72 ? 4.616 -2.728 -2.599 1.00 98.38 72 CYS A CA 1
ATOM 587 C C . CYS A 1 72 ? 3.470 -2.851 -3.615 1.00 98.38 72 CYS A C 1
ATOM 589 O O . CYS A 1 72 ? 3.644 -3.463 -4.666 1.00 98.38 72 CYS A O 1
ATOM 591 N N . TYR A 1 73 ? 2.325 -2.232 -3.326 1.00 97.88 73 TYR A N 1
ATOM 592 C CA . TYR A 1 73 ? 1.167 -2.200 -4.217 1.00 97.88 73 TYR A CA 1
ATOM 593 C C . TYR A 1 73 ? 1.481 -1.502 -5.549 1.00 97.88 73 TYR A C 1
ATOM 595 O O . TYR A 1 73 ? 1.228 -2.056 -6.621 1.00 97.88 73 TYR A O 1
ATOM 603 N N . TYR A 1 74 ? 2.061 -0.300 -5.504 1.00 96.69 74 TYR A N 1
ATOM 604 C CA . TYR A 1 74 ? 2.329 0.495 -6.699 1.00 96.69 74 TYR A CA 1
ATOM 605 C C . TYR A 1 74 ? 3.512 -0.019 -7.511 1.00 96.69 74 TYR A C 1
ATOM 607 O O . TYR A 1 74 ? 3.454 0.060 -8.732 1.00 96.69 74 TYR A O 1
ATOM 615 N N . VAL A 1 75 ? 4.521 -0.637 -6.890 1.00 97.56 75 VAL A N 1
ATOM 616 C CA . VAL A 1 75 ? 5.595 -1.322 -7.630 1.00 97.56 75 VAL A CA 1
ATOM 617 C C . VAL A 1 75 ? 5.016 -2.422 -8.523 1.00 97.56 75 VAL A C 1
ATOM 619 O O . VAL A 1 75 ? 5.410 -2.531 -9.682 1.00 97.56 75 VAL A O 1
ATOM 622 N N . VAL A 1 76 ? 4.037 -3.190 -8.032 1.00 97.38 76 VAL A N 1
ATOM 623 C CA . VAL A 1 76 ? 3.329 -4.183 -8.857 1.00 97.38 76 VAL A CA 1
ATOM 624 C C . VAL A 1 76 ? 2.490 -3.499 -9.943 1.00 97.38 76 VAL A C 1
ATOM 626 O O . VAL A 1 76 ? 2.608 -3.840 -11.118 1.00 97.38 76 VAL A O 1
ATOM 629 N N . ASN A 1 77 ? 1.688 -2.490 -9.593 1.00 95.38 77 ASN A N 1
ATOM 630 C CA . ASN A 1 77 ? 0.823 -1.796 -10.558 1.00 95.38 77 ASN A CA 1
ATOM 631 C C . ASN A 1 77 ? 1.593 -1.087 -11.682 1.00 95.38 77 ASN A C 1
ATOM 633 O O . ASN A 1 77 ? 1.148 -1.067 -12.828 1.00 95.38 77 ASN A O 1
ATOM 637 N N . TYR A 1 78 ? 2.753 -0.517 -11.366 1.00 95.75 78 TYR A N 1
ATOM 638 C CA . TYR A 1 78 ? 3.602 0.220 -12.295 1.00 95.75 78 TYR A CA 1
ATOM 639 C C . TYR A 1 78 ? 4.676 -0.653 -12.962 1.00 95.75 78 TYR A C 1
ATOM 641 O O . TYR A 1 78 ? 5.556 -0.120 -13.632 1.00 95.75 78 TYR A O 1
ATOM 649 N N . HIS A 1 79 ? 4.599 -1.987 -12.855 1.00 95.62 79 HIS A N 1
ATOM 650 C CA . HIS A 1 79 ? 5.541 -2.899 -13.524 1.00 95.62 79 HIS A CA 1
ATOM 651 C C . HIS A 1 79 ? 5.650 -2.652 -15.042 1.00 95.62 79 HIS A C 1
ATOM 653 O O . HIS A 1 79 ? 6.688 -2.932 -15.638 1.00 95.62 79 HIS A O 1
ATOM 659 N N . TRP A 1 80 ? 4.606 -2.100 -15.675 1.00 94.25 80 TRP A N 1
ATOM 660 C CA . TRP A 1 80 ? 4.572 -1.816 -17.110 1.00 94.25 80 TRP A CA 1
ATOM 661 C C . TRP A 1 80 ? 5.649 -0.819 -17.566 1.00 94.25 80 TRP A C 1
ATOM 663 O O . TRP A 1 80 ? 6.017 -0.837 -18.739 1.00 94.25 80 TRP A O 1
ATOM 673 N N . PHE A 1 81 ? 6.233 -0.013 -16.666 1.00 95.56 81 PHE A N 1
ATOM 674 C CA . PHE A 1 81 ? 7.411 0.802 -16.995 1.00 95.56 81 PHE A CA 1
ATOM 675 C C . PHE A 1 81 ? 8.569 -0.046 -17.534 1.00 95.56 81 PHE A C 1
ATOM 677 O O . PHE A 1 81 ? 9.318 0.424 -18.387 1.00 95.56 81 PHE A O 1
ATOM 684 N N . LEU A 1 82 ? 8.696 -1.306 -17.105 1.00 96.12 82 LEU A N 1
ATOM 685 C CA . LEU A 1 82 ? 9.719 -2.222 -17.612 1.00 96.12 82 LEU A CA 1
ATOM 686 C C . LEU A 1 82 ? 9.590 -2.466 -19.121 1.00 96.12 82 LEU A C 1
ATOM 688 O O . LEU A 1 82 ? 10.605 -2.610 -19.797 1.00 96.12 82 LEU A O 1
ATOM 692 N N . ALA A 1 83 ? 8.370 -2.435 -19.665 1.00 95.94 83 ALA A N 1
ATOM 693 C CA . ALA A 1 83 ? 8.124 -2.576 -21.101 1.00 95.94 83 ALA A CA 1
ATOM 694 C C . ALA A 1 83 ? 8.578 -1.349 -21.913 1.00 95.94 83 ALA A C 1
ATOM 696 O O . ALA A 1 83 ? 8.680 -1.424 -23.134 1.00 95.94 83 ALA A O 1
ATOM 697 N N . MET A 1 84 ? 8.861 -0.221 -21.252 1.00 94.62 84 MET A N 1
ATOM 698 C CA . MET A 1 84 ? 9.392 0.975 -21.907 1.00 94.62 84 MET A CA 1
ATOM 699 C C . MET A 1 84 ? 10.897 0.870 -22.165 1.00 94.62 84 MET A C 1
ATOM 701 O O . MET A 1 84 ? 11.422 1.600 -23.005 1.00 94.62 84 MET A O 1
ATOM 705 N N . TYR A 1 85 ? 11.615 -0.028 -21.481 1.00 96.00 85 TYR A N 1
ATOM 706 C CA . TYR A 1 85 ? 13.017 -0.288 -21.798 1.00 96.00 85 TYR A CA 1
ATOM 707 C C . TYR A 1 85 ? 13.133 -0.900 -23.210 1.00 96.00 85 TYR A C 1
ATOM 709 O O . TYR A 1 85 ? 12.392 -1.831 -23.519 1.00 96.00 85 TYR A O 1
ATOM 717 N N . PRO A 1 86 ? 14.065 -0.444 -24.074 1.00 96.06 86 PRO A N 1
ATOM 718 C CA . PRO A 1 86 ? 15.188 0.463 -23.807 1.00 96.06 86 PRO A CA 1
ATOM 719 C C . PRO A 1 86 ? 14.962 1.931 -24.206 1.00 96.06 86 PRO A C 1
ATOM 721 O O . PRO A 1 86 ? 15.938 2.644 -24.410 1.00 96.06 86 PRO A O 1
ATOM 724 N N . LEU A 1 87 ? 13.720 2.399 -24.351 1.00 95.31 87 LEU A N 1
ATOM 725 C CA . LEU A 1 87 ? 13.401 3.758 -24.815 1.00 95.31 87 LEU A CA 1
ATOM 726 C C . LEU A 1 87 ? 14.060 4.089 -26.169 1.00 95.31 87 LEU A C 1
ATOM 728 O O . LEU A 1 87 ? 14.625 5.165 -26.357 1.00 95.31 87 LEU A O 1
ATOM 732 N N . ALA A 1 88 ? 13.996 3.153 -27.126 1.00 92.19 88 ALA A N 1
ATOM 733 C CA . ALA A 1 88 ? 14.692 3.255 -28.417 1.00 92.19 88 ALA A CA 1
ATOM 734 C C . ALA A 1 88 ? 14.373 4.548 -29.197 1.00 92.19 88 ALA A C 1
ATOM 736 O O . ALA A 1 88 ? 15.211 5.043 -29.946 1.00 92.19 88 ALA A O 1
ATOM 737 N N . PHE A 1 89 ? 13.193 5.129 -28.970 1.00 92.00 89 PHE A N 1
ATOM 738 C CA . PHE A 1 89 ? 12.748 6.384 -29.576 1.00 92.00 89 PHE A CA 1
ATOM 739 C C . PHE A 1 89 ? 13.538 7.627 -29.124 1.00 92.00 89 PHE A C 1
ATOM 741 O O . PHE A 1 89 ? 13.466 8.653 -29.790 1.00 92.00 89 PHE A O 1
ATOM 748 N N . LEU A 1 90 ? 14.293 7.558 -28.020 1.00 94.44 90 LEU A N 1
ATOM 749 C CA . LEU A 1 90 ? 15.082 8.683 -27.499 1.00 94.44 90 LEU A CA 1
ATOM 750 C C . LEU A 1 90 ? 16.530 8.716 -28.011 1.00 94.44 90 LEU A C 1
ATOM 752 O O . LEU A 1 90 ? 17.234 9.682 -27.735 1.00 94.44 90 LEU A O 1
ATOM 756 N N . ASN A 1 91 ? 16.990 7.682 -28.726 1.00 94.50 91 ASN A N 1
ATOM 757 C CA . ASN A 1 91 ? 18.376 7.563 -29.203 1.00 94.50 91 ASN A CA 1
ATOM 758 C C . ASN A 1 91 ? 19.440 7.778 -28.095 1.00 94.50 91 ASN A C 1
ATOM 760 O O . ASN A 1 91 ? 20.445 8.461 -28.286 1.00 94.50 91 ASN A O 1
ATOM 764 N N . ILE A 1 92 ? 19.196 7.208 -26.910 1.00 96.75 92 ILE A N 1
ATOM 765 C CA . ILE A 1 92 ? 20.072 7.293 -25.728 1.00 96.75 92 ILE A CA 1
ATOM 766 C C . ILE A 1 92 ? 20.786 5.966 -25.439 1.00 96.75 92 ILE A C 1
ATOM 768 O O . ILE A 1 92 ? 20.430 4.910 -25.962 1.00 96.75 92 ILE A O 1
ATOM 772 N N . SER A 1 93 ? 21.791 6.000 -24.557 1.00 97.50 93 SER A N 1
ATOM 773 C CA . SER A 1 93 ? 22.483 4.785 -24.117 1.00 97.50 93 SER A CA 1
ATOM 774 C C . SER A 1 93 ? 21.563 3.861 -23.306 1.00 97.50 93 SER A C 1
ATOM 776 O O . SER A 1 93 ? 2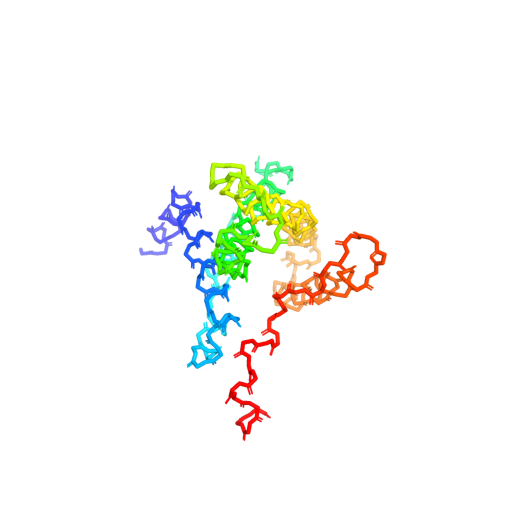0.699 4.310 -22.550 1.00 97.50 93 SER A O 1
ATOM 778 N N . LYS A 1 94 ? 21.800 2.545 -23.397 1.00 96.75 94 LYS A N 1
ATOM 779 C CA . LYS A 1 94 ? 21.039 1.529 -22.644 1.00 96.75 94 LYS A CA 1
ATOM 780 C C . LYS A 1 94 ? 21.090 1.744 -21.128 1.00 96.75 94 LYS A C 1
ATOM 782 O O . LYS A 1 94 ? 20.102 1.485 -20.449 1.00 96.75 94 LYS A O 1
ATOM 787 N N . GLY A 1 95 ? 22.229 2.203 -20.604 1.00 97.50 95 GLY A N 1
ATOM 788 C CA . GLY A 1 95 ? 22.395 2.490 -19.177 1.00 97.50 95 GLY A CA 1
ATOM 789 C C . GLY A 1 95 ? 21.534 3.668 -18.723 1.00 97.50 95 GLY A C 1
ATOM 790 O O . GLY A 1 95 ? 20.831 3.560 -17.721 1.00 97.50 95 GLY A O 1
ATOM 791 N N . LEU A 1 96 ? 21.518 4.757 -19.501 1.00 97.56 96 LEU A N 1
ATOM 792 C CA . LEU A 1 96 ? 20.659 5.906 -19.221 1.00 97.56 96 LEU A CA 1
ATOM 793 C C . LEU A 1 96 ? 19.176 5.528 -19.326 1.00 97.56 96 LEU A C 1
ATOM 795 O O . LEU A 1 96 ? 18.397 5.875 -18.443 1.00 97.56 96 LEU A O 1
ATOM 799 N N . ALA A 1 97 ? 18.797 4.755 -20.347 1.00 98.06 97 ALA A N 1
ATOM 800 C CA . ALA A 1 97 ? 17.431 4.266 -20.491 1.00 98.06 97 ALA A CA 1
ATOM 801 C C . ALA A 1 97 ? 16.985 3.400 -19.302 1.00 98.06 97 ALA A C 1
ATOM 803 O O . ALA A 1 97 ? 15.898 3.608 -18.769 1.00 98.06 97 ALA A O 1
ATOM 804 N N . ALA A 1 98 ? 17.830 2.466 -18.849 1.00 98.06 98 ALA A N 1
ATOM 805 C CA . ALA A 1 98 ? 17.552 1.653 -17.665 1.00 98.06 98 ALA A CA 1
ATOM 806 C C . ALA A 1 98 ? 17.377 2.520 -16.408 1.00 98.06 98 ALA A C 1
ATOM 808 O O . ALA A 1 98 ? 16.445 2.297 -15.637 1.00 98.06 98 ALA A O 1
ATOM 809 N N . GLY A 1 99 ? 18.231 3.535 -16.230 1.00 98.12 99 GLY A N 1
ATOM 810 C CA . GLY A 1 99 ? 18.126 4.494 -15.131 1.00 98.12 99 GLY A CA 1
ATOM 811 C C . GLY A 1 99 ? 16.811 5.275 -15.149 1.00 98.12 99 GLY A C 1
ATOM 812 O O . GLY A 1 99 ? 16.146 5.361 -14.120 1.00 98.12 99 GLY A O 1
ATOM 813 N N . ILE A 1 100 ? 16.398 5.782 -16.316 1.00 97.81 100 ILE A N 1
ATOM 814 C CA . ILE A 1 100 ? 15.121 6.492 -16.486 1.00 97.81 100 ILE A CA 1
ATOM 815 C C . ILE A 1 100 ? 13.947 5.565 -16.164 1.00 97.81 100 ILE A C 1
ATOM 817 O O . ILE A 1 100 ? 13.098 5.928 -15.358 1.00 97.81 100 ILE A O 1
ATOM 821 N N . VAL A 1 101 ? 13.919 4.352 -16.727 1.00 98.00 101 VAL A N 1
ATOM 822 C CA . VAL A 1 101 ? 12.846 3.376 -16.477 1.00 98.00 101 VAL A CA 1
ATOM 823 C C . VAL A 1 101 ? 12.745 3.024 -14.992 1.00 98.00 101 VAL A C 1
ATOM 825 O O . VAL A 1 101 ? 11.652 3.058 -14.430 1.00 98.00 101 VAL A O 1
ATOM 828 N N . ALA A 1 102 ? 13.871 2.735 -14.333 1.00 98.00 102 ALA A N 1
ATOM 829 C CA . ALA A 1 102 ? 13.892 2.415 -12.908 1.00 98.00 102 ALA A CA 1
ATOM 830 C C . ALA A 1 102 ? 13.452 3.607 -12.043 1.00 98.00 102 ALA A C 1
ATOM 832 O O . ALA A 1 102 ? 12.668 3.431 -11.108 1.00 98.00 102 ALA A O 1
ATOM 833 N N . PHE A 1 103 ? 13.914 4.818 -12.367 1.00 97.38 103 PHE A N 1
ATOM 834 C CA . PHE A 1 103 ? 13.524 6.037 -11.664 1.00 97.38 103 PHE A CA 1
ATOM 835 C C . PHE A 1 103 ? 12.034 6.336 -11.833 1.00 97.38 103 PHE A C 1
ATOM 837 O O . PHE A 1 103 ? 11.367 6.644 -10.851 1.00 97.38 103 PHE A O 1
ATOM 844 N N . SER A 1 104 ? 11.482 6.198 -13.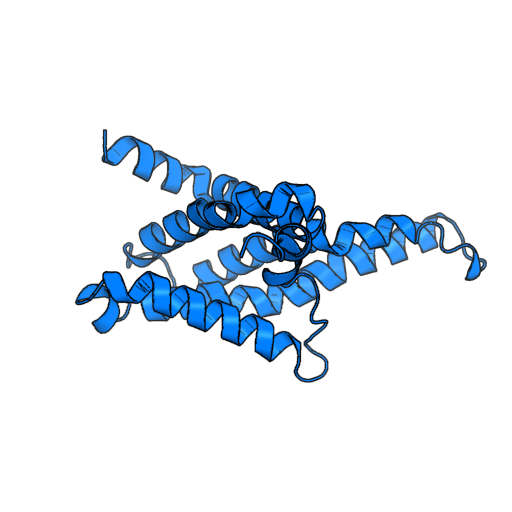039 1.00 95.25 104 SER A N 1
ATOM 845 C CA . SER A 1 104 ? 10.050 6.378 -13.274 1.00 95.25 104 SER A CA 1
ATOM 846 C C . SER A 1 104 ? 9.225 5.316 -12.549 1.00 95.25 104 SER A C 1
ATOM 848 O O . SER A 1 104 ? 8.274 5.661 -11.855 1.00 95.25 104 SER A O 1
ATOM 850 N N . TRP A 1 105 ? 9.619 4.044 -12.626 1.00 97.19 105 TRP A N 1
ATOM 851 C CA . TRP A 1 105 ? 8.906 2.951 -11.968 1.00 97.19 105 TRP A CA 1
ATOM 852 C C . TRP A 1 105 ? 8.878 3.108 -10.442 1.00 97.19 105 TRP A C 1
ATOM 854 O O . TRP A 1 105 ? 7.808 3.141 -9.828 1.00 97.19 105 TRP A O 1
ATOM 864 N N . LEU A 1 106 ? 10.050 3.239 -9.816 1.00 97.44 106 LEU A N 1
ATOM 865 C CA . LEU A 1 106 ? 10.168 3.315 -8.359 1.00 97.44 106 LEU A CA 1
ATOM 866 C C . LEU A 1 106 ? 9.788 4.696 -7.822 1.00 97.44 106 LEU A C 1
ATOM 868 O O . LEU A 1 106 ? 9.171 4.789 -6.763 1.00 97.44 106 LEU A O 1
ATOM 872 N N . GLY A 1 107 ? 10.122 5.762 -8.547 1.00 95.44 107 GLY A N 1
ATOM 873 C CA . GLY A 1 107 ? 9.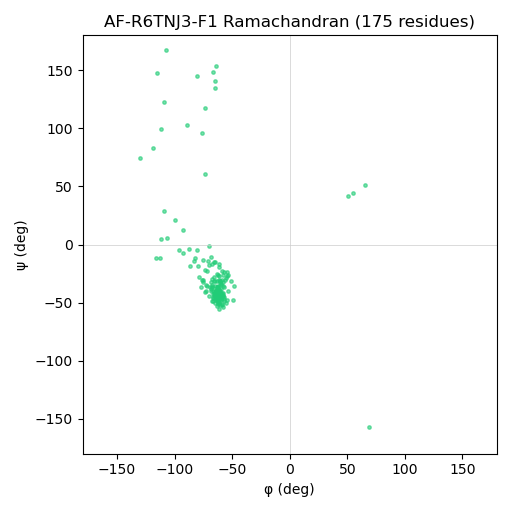818 7.138 -8.164 1.00 95.44 107 GLY A CA 1
ATOM 874 C C . GLY A 1 107 ? 8.322 7.424 -8.182 1.00 95.44 107 GLY A C 1
ATOM 875 O O . GLY A 1 107 ? 7.799 7.954 -7.203 1.00 95.44 107 GLY A O 1
ATOM 876 N N . LEU A 1 108 ? 7.604 7.007 -9.232 1.00 92.94 108 LEU A N 1
ATOM 877 C CA . LEU A 1 108 ? 6.149 7.176 -9.285 1.00 92.94 108 LEU A CA 1
ATOM 878 C C . LEU A 1 108 ? 5.448 6.303 -8.232 1.00 92.94 108 LEU A C 1
ATOM 880 O O . LEU A 1 108 ? 4.506 6.762 -7.586 1.00 92.94 108 LEU A O 1
ATOM 884 N N . SER A 1 109 ? 5.961 5.090 -7.984 1.00 95.94 109 SER A N 1
ATOM 885 C CA . SER A 1 109 ? 5.485 4.231 -6.890 1.00 95.94 109 SER A CA 1
ATOM 886 C C . SER A 1 109 ? 5.656 4.898 -5.524 1.00 95.94 109 SER A C 1
ATOM 888 O O . SER A 1 109 ? 4.718 4.923 -4.732 1.00 95.94 109 SER A O 1
ATOM 890 N N . ALA A 1 110 ? 6.822 5.490 -5.255 1.00 96.00 110 ALA A N 1
ATOM 891 C CA . ALA A 1 110 ? 7.102 6.189 -4.002 1.00 96.00 110 ALA A CA 1
ATOM 892 C C . ALA A 1 110 ? 6.270 7.474 -3.847 1.00 96.00 110 ALA A C 1
ATOM 894 O O . ALA A 1 110 ? 5.817 7.788 -2.742 1.00 96.00 110 ALA A O 1
ATOM 895 N N . LEU A 1 111 ? 6.028 8.202 -4.941 1.00 92.44 111 LEU A N 1
ATOM 896 C CA . LEU A 1 111 ? 5.165 9.383 -4.950 1.00 92.44 111 LEU A CA 1
ATOM 897 C C . LEU A 1 111 ? 3.726 9.009 -4.573 1.00 92.44 111 LEU A C 1
ATOM 899 O O . LEU A 1 111 ? 3.169 9.581 -3.635 1.00 92.44 111 LEU A O 1
ATOM 903 N N . GLN A 1 112 ? 3.156 7.997 -5.235 1.00 92.56 112 GLN A N 1
ATOM 904 C CA . GLN A 1 112 ? 1.819 7.497 -4.909 1.00 92.56 112 GLN A CA 1
ATOM 905 C C . GLN A 1 112 ? 1.755 6.904 -3.496 1.00 92.56 112 GLN A C 1
ATOM 907 O O . GLN A 1 112 ? 0.798 7.151 -2.762 1.00 92.56 112 GLN A O 1
ATOM 912 N N . ALA A 1 113 ? 2.797 6.193 -3.059 1.00 95.50 113 ALA A N 1
ATOM 913 C CA . ALA A 1 113 ? 2.874 5.651 -1.707 1.00 95.50 113 ALA A CA 1
ATOM 914 C C . ALA A 1 113 ? 2.928 6.730 -0.623 1.00 95.50 113 ALA A C 1
ATOM 916 O O . ALA A 1 113 ? 2.391 6.527 0.463 1.00 95.50 113 ALA A O 1
ATOM 917 N N . SER A 1 114 ? 3.525 7.887 -0.911 1.00 94.12 114 SER A N 1
ATOM 918 C CA . SER A 1 114 ? 3.550 9.027 0.012 1.00 94.12 114 SER A CA 1
ATOM 919 C C . SER A 1 114 ? 2.146 9.592 0.251 1.00 94.12 114 SER A C 1
ATOM 921 O O . SER A 1 114 ? 1.776 9.854 1.394 1.00 94.12 114 SER A O 1
ATOM 923 N N . GLY A 1 115 ? 1.332 9.708 -0.803 1.00 91.88 115 GLY A N 1
ATOM 924 C CA . GLY A 1 115 ? -0.085 10.065 -0.679 1.00 91.88 115 GLY A CA 1
ATOM 925 C C . GLY A 1 115 ? -0.905 8.966 0.007 1.00 91.88 115 GLY A C 1
ATOM 926 O O . GLY A 1 115 ? -1.611 9.222 0.982 1.00 91.88 115 GLY A O 1
ATOM 927 N N . GLY A 1 116 ? -0.751 7.718 -0.439 1.00 93.75 116 GLY A N 1
ATOM 928 C CA . GLY A 1 116 ? -1.461 6.560 0.111 1.00 93.75 116 GLY A CA 1
ATOM 929 C C . GLY A 1 116 ? -1.152 6.294 1.586 1.00 93.75 116 GLY A C 1
ATOM 930 O O . GLY A 1 116 ? -2.022 5.869 2.340 1.00 93.75 116 GLY A O 1
ATOM 931 N N . ALA A 1 117 ? 0.050 6.617 2.063 1.00 96.75 117 ALA A N 1
ATOM 932 C CA . ALA A 1 117 ? 0.432 6.453 3.464 1.00 96.75 117 ALA A CA 1
ATOM 933 C C . ALA A 1 117 ? -0.519 7.162 4.448 1.00 96.75 117 ALA A C 1
ATOM 935 O O . ALA A 1 117 ? -0.718 6.688 5.575 1.00 96.75 117 ALA A O 1
ATOM 936 N N . PHE A 1 118 ? -1.160 8.256 4.022 1.00 96.06 118 PHE A N 1
ATOM 937 C CA . PHE A 1 118 ? -2.168 8.946 4.820 1.00 96.06 118 PHE A CA 1
ATOM 938 C C . PHE A 1 118 ? -3.427 8.107 5.064 1.00 96.06 118 PHE A C 1
ATOM 940 O O . PHE A 1 118 ? -4.019 8.253 6.130 1.00 96.06 118 PHE A O 1
ATOM 947 N N . VAL A 1 119 ? -3.789 7.171 4.178 1.00 96.62 119 VAL A N 1
ATOM 948 C CA . VAL A 1 119 ? -4.905 6.226 4.393 1.00 96.62 119 VAL A CA 1
ATOM 949 C C . VAL A 1 119 ? -4.718 5.476 5.706 1.00 96.62 119 VAL A C 1
ATOM 951 O O . VAL A 1 119 ? -5.620 5.442 6.537 1.00 96.62 119 VAL A O 1
ATOM 954 N N . PHE A 1 120 ? -3.520 4.938 5.946 1.00 98.00 120 PHE A N 1
ATOM 955 C CA . PHE A 1 120 ? -3.221 4.184 7.166 1.00 98.00 120 PHE A CA 1
ATOM 956 C C . PHE A 1 120 ? -3.184 5.082 8.400 1.00 98.00 120 PHE A C 1
ATOM 958 O O . PHE A 1 120 ? -3.621 4.674 9.476 1.00 98.00 120 PHE A O 1
ATOM 965 N N . LEU A 1 121 ? -2.674 6.307 8.261 1.00 97.81 121 LEU A N 1
ATOM 966 C CA . LEU A 1 121 ? -2.654 7.281 9.349 1.00 97.81 121 LEU A CA 1
ATOM 967 C C . LEU A 1 121 ? -4.074 7.694 9.764 1.00 97.81 121 LEU A C 1
ATOM 969 O O . LEU A 1 121 ? -4.401 7.637 10.950 1.00 97.81 121 LEU A O 1
ATOM 973 N N . VAL A 1 122 ? -4.917 8.078 8.803 1.00 97.62 122 VAL A N 1
ATOM 974 C CA . VAL A 1 122 ? -6.311 8.476 9.046 1.00 97.62 122 VAL A CA 1
ATOM 975 C C . VAL A 1 122 ? -7.109 7.289 9.572 1.00 97.62 122 VAL A C 1
ATOM 977 O O . VAL A 1 122 ? -7.79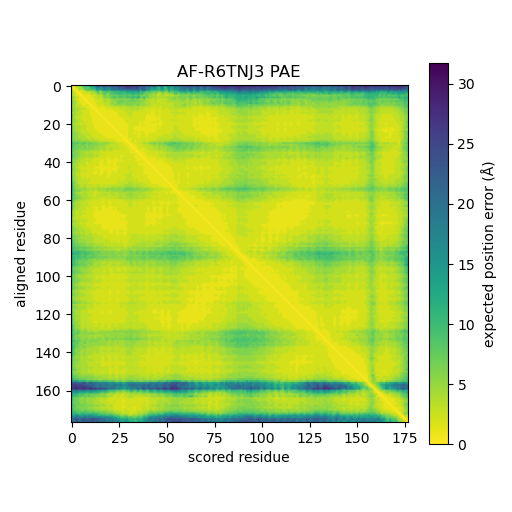8 7.420 10.583 1.00 97.62 122 VAL A O 1
ATOM 980 N N . ALA A 1 123 ? -6.937 6.105 8.984 1.00 97.25 123 ALA A N 1
ATOM 981 C CA . ALA A 1 123 ? -7.564 4.889 9.478 1.00 97.25 123 ALA A CA 1
ATOM 982 C C . ALA A 1 123 ? -7.177 4.604 10.933 1.00 97.25 123 ALA A C 1
ATOM 984 O O . ALA A 1 123 ? -8.050 4.334 11.752 1.00 97.25 123 ALA A O 1
ATOM 985 N N . ALA A 1 124 ? -5.905 4.754 11.307 1.00 97.19 124 ALA A N 1
ATOM 986 C CA . ALA A 1 124 ? -5.482 4.595 12.694 1.00 97.19 124 ALA A CA 1
ATOM 987 C C . ALA A 1 124 ? -6.167 5.591 13.640 1.00 97.19 124 ALA A C 1
ATOM 989 O O . ALA A 1 124 ? -6.555 5.202 14.739 1.00 97.19 124 ALA A O 1
ATOM 990 N N . ILE A 1 125 ? -6.339 6.853 13.230 1.00 97.12 125 ILE A N 1
ATOM 991 C CA . ILE A 1 125 ? -7.064 7.869 14.010 1.00 97.12 125 ILE A CA 1
ATOM 992 C C . ILE A 1 125 ? -8.528 7.445 14.199 1.00 97.12 125 ILE A C 1
ATOM 994 O O . ILE A 1 125 ? -9.022 7.429 15.329 1.00 97.12 125 ILE A O 1
ATOM 998 N N . CYS A 1 126 ? -9.198 7.036 13.120 1.00 96.38 126 CYS A N 1
ATOM 999 C CA . CYS A 1 126 ? -10.590 6.592 13.144 1.00 96.38 126 CYS A CA 1
ATOM 1000 C C . CYS A 1 126 ? -10.782 5.332 13.998 1.00 96.38 126 CYS A C 1
ATOM 1002 O O . CYS A 1 126 ? -11.662 5.305 14.860 1.00 96.38 126 CYS A O 1
ATOM 1004 N N . LEU A 1 127 ? -9.937 4.314 13.825 1.00 95.62 127 LEU A N 1
ATOM 1005 C CA . LEU A 1 127 ? -9.972 3.062 14.591 1.00 95.62 127 LEU A CA 1
ATOM 1006 C C . LEU A 1 127 ? -9.704 3.287 16.082 1.00 95.62 127 LEU A C 1
ATOM 1008 O O . LEU A 1 127 ? -10.243 2.592 16.937 1.00 95.62 127 LEU A O 1
ATOM 1012 N N . ARG A 1 128 ? -8.894 4.296 16.411 1.00 95.50 128 ARG A N 1
ATOM 1013 C CA . ARG A 1 128 ? -8.575 4.675 17.791 1.00 95.50 128 ARG A CA 1
ATOM 1014 C C . ARG A 1 128 ? -9.622 5.555 18.455 1.00 95.50 128 ARG A C 1
ATOM 1016 O O . ARG A 1 128 ? -9.517 5.751 19.673 1.00 95.50 128 ARG A O 1
ATOM 1023 N N . SER A 1 129 ? -10.574 6.092 17.699 1.00 95.19 129 SER A N 1
ATOM 1024 C CA . SER A 1 129 ? -11.602 6.996 18.210 1.00 95.19 129 SER A CA 1
ATOM 1025 C C . SER A 1 129 ? -12.522 6.304 19.221 1.00 95.19 129 SER A C 1
ATOM 1027 O O . SER A 1 129 ? -12.727 5.089 19.185 1.00 95.19 129 SER A O 1
ATOM 1029 N N . ARG A 1 130 ? -13.115 7.087 20.131 1.00 93.12 130 ARG A N 1
ATOM 1030 C CA . ARG A 1 130 ? -14.086 6.563 21.109 1.00 93.12 130 ARG A CA 1
ATOM 1031 C C . ARG A 1 130 ? -15.298 5.925 20.426 1.00 93.12 130 ARG A C 1
ATOM 1033 O O . ARG A 1 130 ? -15.830 4.951 20.946 1.00 93.12 130 ARG A O 1
ATOM 1040 N N . THR A 1 131 ? -15.714 6.464 19.282 1.00 93.12 131 THR A N 1
ATOM 1041 C CA . THR A 1 131 ? -16.861 5.976 18.509 1.00 93.12 131 THR A CA 1
ATOM 1042 C C . THR A 1 131 ? -16.617 4.560 18.008 1.00 93.12 131 THR A C 1
ATOM 1044 O O . THR A 1 131 ? -17.397 3.670 18.323 1.00 93.12 131 THR A O 1
ATOM 1047 N N . THR A 1 132 ? -15.496 4.319 17.326 1.00 93.12 132 THR A N 1
ATOM 1048 C CA . THR A 1 132 ? -15.178 2.990 16.780 1.00 93.12 132 THR A CA 1
ATOM 1049 C C . THR A 1 132 ? -14.895 1.968 17.877 1.00 93.12 132 THR A C 1
ATOM 1051 O O . THR A 1 132 ? -15.252 0.807 17.735 1.00 93.12 132 THR A O 1
ATOM 1054 N N . VAL A 1 133 ? -14.328 2.392 19.013 1.00 90.00 133 VAL A N 1
ATOM 1055 C CA . VAL A 1 133 ? -14.158 1.508 20.181 1.00 90.00 133 VAL A CA 1
ATOM 1056 C C . VAL A 1 133 ? -15.509 1.068 20.759 1.00 90.00 133 VAL A C 1
ATOM 1058 O O . VAL A 1 133 ? -15.655 -0.085 21.149 1.00 90.00 133 VAL A O 1
ATOM 1061 N N . LYS A 1 134 ? -16.504 1.963 20.809 1.00 93.81 134 LYS A N 1
ATOM 1062 C CA . LYS A 1 134 ? -17.864 1.634 21.274 1.00 93.81 134 LYS A CA 1
ATOM 1063 C C . LYS A 1 134 ? -18.676 0.855 20.237 1.00 93.81 134 LYS A C 1
ATOM 1065 O O . LYS A 1 134 ? -19.550 0.082 20.608 1.00 93.81 134 LYS A O 1
ATOM 1070 N N . MET A 1 135 ? -18.408 1.081 18.954 1.00 94.38 135 MET A N 1
ATOM 1071 C CA . MET A 1 135 ? -19.134 0.500 17.828 1.00 94.38 135 MET A CA 1
ATOM 1072 C C . MET A 1 135 ? -18.142 -0.113 16.826 1.00 94.38 135 MET A C 1
ATOM 1074 O O . MET A 1 135 ? -17.921 0.453 15.752 1.00 94.38 135 MET A O 1
ATOM 1078 N N . PRO A 1 136 ? -17.537 -1.273 17.142 1.00 90.62 136 PRO A N 1
ATOM 1079 C CA . PRO A 1 136 ? -16.487 -1.873 16.314 1.00 90.62 136 PRO A CA 1
ATOM 1080 C C . PRO A 1 136 ? -16.968 -2.246 14.906 1.00 90.62 136 PRO A C 1
ATOM 1082 O O . PRO A 1 136 ? -16.183 -2.222 13.962 1.00 90.62 136 PRO A O 1
ATOM 1085 N N . LEU A 1 137 ? -18.269 -2.507 14.736 1.00 93.75 137 LEU A N 1
ATOM 1086 C CA . LEU A 1 137 ? -18.880 -2.782 13.432 1.00 93.75 137 LEU A CA 1
ATOM 1087 C C . LEU A 1 137 ? -18.845 -1.582 12.469 1.00 93.75 137 LEU A C 1
ATOM 1089 O O . LEU A 1 137 ? -19.015 -1.780 11.272 1.00 93.75 137 LEU A O 1
ATOM 1093 N N . LEU A 1 138 ? -18.579 -0.358 12.947 1.00 93.25 138 LEU A N 1
ATOM 1094 C CA . LEU A 1 138 ? -18.371 0.807 12.075 1.00 93.25 138 LEU A CA 1
ATOM 1095 C C . LEU A 1 138 ? -17.016 0.784 11.364 1.00 93.25 138 LEU A C 1
ATOM 1097 O O . LEU A 1 138 ? -16.852 1.440 10.338 1.00 93.25 138 LEU A O 1
ATOM 1101 N N . ALA A 1 139 ? -16.037 0.053 11.900 1.00 92.69 139 ALA A N 1
ATOM 1102 C CA . ALA A 1 139 ? -14.683 0.035 11.368 1.00 92.69 139 ALA A CA 1
ATOM 1103 C C . ALA A 1 139 ? -14.595 -0.333 9.874 1.00 92.69 139 ALA A C 1
ATOM 1105 O O . ALA A 1 139 ? -13.968 0.438 9.149 1.00 92.69 139 ALA A O 1
ATOM 1106 N N . PRO A 1 140 ? -15.206 -1.428 9.369 1.00 92.81 140 PRO A N 1
ATOM 1107 C CA . PRO A 1 140 ? -15.146 -1.752 7.942 1.00 92.81 140 PRO A CA 1
ATOM 1108 C C . PRO A 1 140 ? -15.702 -0.627 7.059 1.00 92.81 140 PRO A C 1
ATOM 1110 O O . PRO A 1 140 ? -15.040 -0.230 6.106 1.00 92.81 140 PRO A O 1
ATOM 1113 N N . PHE A 1 141 ? -16.845 -0.033 7.419 1.00 95.12 141 PHE A N 1
ATOM 1114 C CA . PHE A 1 141 ? -17.436 1.077 6.662 1.00 95.12 141 PHE A CA 1
ATOM 1115 C C . PHE A 1 141 ? -16.528 2.311 6.631 1.00 95.12 141 PHE A C 1
ATOM 1117 O O . PHE A 1 141 ? -16.373 2.942 5.587 1.00 95.12 141 PHE A O 1
ATOM 1124 N N . LEU A 1 142 ? -15.884 2.632 7.758 1.00 94.75 142 LEU A N 1
ATOM 1125 C CA . LEU A 1 142 ? -14.918 3.727 7.833 1.00 94.75 142 LEU A CA 1
ATOM 1126 C C . LEU A 1 142 ? -13.689 3.458 6.960 1.00 94.75 142 LEU A C 1
ATOM 1128 O O . LEU A 1 142 ? -13.252 4.355 6.247 1.00 94.75 142 LEU A O 1
ATOM 1132 N N . LEU A 1 143 ? -13.141 2.240 6.987 1.00 94.81 143 LEU A N 1
ATOM 1133 C CA . LEU A 1 143 ? -11.997 1.874 6.148 1.00 94.81 143 LEU A CA 1
ATOM 1134 C C . LEU A 1 143 ? -12.345 1.965 4.656 1.00 94.81 143 LEU A C 1
ATOM 1136 O O . LEU A 1 143 ? -11.572 2.547 3.896 1.00 94.81 143 LEU A O 1
ATOM 1140 N N . CYS A 1 144 ? -13.523 1.479 4.252 1.00 94.62 144 CYS A N 1
ATOM 1141 C CA . CYS A 1 144 ? -14.023 1.617 2.883 1.00 94.62 144 CYS A CA 1
ATOM 1142 C C . CYS A 1 144 ? -14.183 3.089 2.474 1.00 94.62 144 CYS A C 1
ATOM 1144 O O . CYS A 1 144 ? -13.756 3.474 1.385 1.00 94.62 144 CYS A O 1
ATOM 1146 N N . ALA A 1 145 ? -14.749 3.929 3.346 1.00 96.38 145 ALA A N 1
ATOM 1147 C CA . ALA A 1 145 ? -14.921 5.356 3.077 1.00 96.38 145 ALA A CA 1
ATOM 1148 C C . ALA A 1 145 ? -13.575 6.084 2.926 1.00 96.38 145 ALA A C 1
ATOM 1150 O O . ALA A 1 145 ? -13.409 6.875 2.001 1.00 96.38 145 ALA A O 1
ATOM 1151 N N . ILE A 1 146 ? -12.597 5.786 3.790 1.00 96.25 146 ILE A N 1
ATOM 1152 C CA . ILE A 1 146 ? -11.246 6.363 3.708 1.00 96.25 146 ILE A CA 1
ATOM 1153 C C . ILE A 1 146 ? -10.565 5.948 2.402 1.00 96.25 146 ILE A C 1
ATOM 1155 O O . ILE A 1 146 ? -9.967 6.794 1.740 1.00 96.25 146 ILE A O 1
ATOM 1159 N N . TRP A 1 147 ? -10.663 4.672 2.017 1.00 94.88 147 TRP A N 1
ATOM 1160 C CA . TRP A 1 147 ? -10.082 4.188 0.765 1.00 94.88 147 TRP A CA 1
ATOM 1161 C C . TRP A 1 147 ? -10.724 4.856 -0.455 1.00 94.88 147 TRP A C 1
ATOM 1163 O O . TRP A 1 147 ? -10.024 5.375 -1.318 1.00 94.88 147 TRP A O 1
ATOM 1173 N N . THR A 1 148 ? -12.056 4.916 -0.489 1.00 94.12 148 THR A N 1
ATOM 1174 C CA . THR A 1 148 ? -12.812 5.566 -1.572 1.00 94.12 148 THR A CA 1
ATOM 1175 C C . THR A 1 148 ? -12.445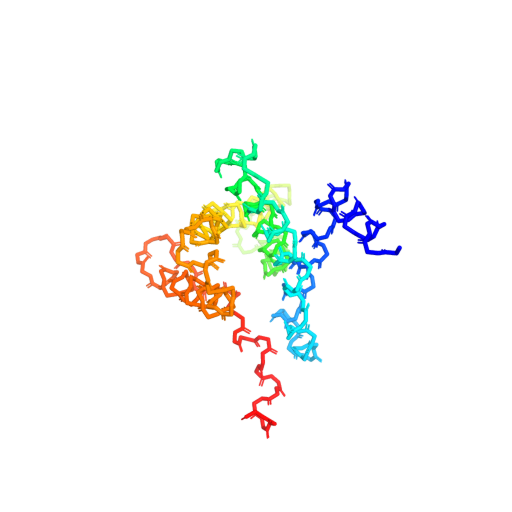 7.043 -1.691 1.00 94.12 148 THR A C 1
ATOM 1177 O O . THR A 1 148 ? -12.216 7.550 -2.787 1.00 94.12 148 THR A O 1
ATOM 1180 N N . PHE A 1 149 ? -12.341 7.741 -0.556 1.00 93.56 149 PHE A N 1
ATOM 1181 C CA . PHE A 1 149 ? -11.914 9.134 -0.530 1.00 93.56 149 PHE A CA 1
ATOM 1182 C C . PHE A 1 149 ? -10.483 9.295 -1.048 1.00 93.56 149 PHE A C 1
ATOM 1184 O O . PHE A 1 149 ? -10.221 10.208 -1.822 1.00 93.56 149 PHE A O 1
ATOM 1191 N N . PHE A 1 150 ? -9.568 8.396 -0.680 1.00 92.38 150 PHE A N 1
ATOM 1192 C CA . PHE A 1 150 ? -8.212 8.391 -1.221 1.00 92.38 150 PHE A CA 1
ATOM 1193 C C . PHE A 1 150 ? -8.204 8.229 -2.746 1.00 92.38 150 PHE A C 1
ATOM 1195 O O . PHE A 1 150 ? -7.623 9.074 -3.428 1.00 92.38 150 PHE A O 1
ATOM 1202 N N . GLU A 1 151 ? -8.904 7.233 -3.294 1.00 92.44 151 GLU A N 1
ATOM 1203 C CA . GLU A 1 151 ? -8.985 7.046 -4.749 1.00 92.44 151 GLU A CA 1
ATOM 1204 C C . GLU A 1 151 ? -9.598 8.262 -5.460 1.00 92.44 151 GLU A C 1
ATOM 1206 O O . GLU A 1 151 ? -9.162 8.637 -6.550 1.00 92.44 151 GLU A O 1
ATOM 1211 N N . TRP A 1 152 ? -10.568 8.929 -4.829 1.00 90.75 152 TRP A N 1
ATOM 1212 C CA . TRP A 1 152 ? -11.107 10.193 -5.324 1.00 90.75 152 TRP A CA 1
ATOM 1213 C C . TRP A 1 152 ? -10.073 11.324 -5.289 1.00 90.75 152 TRP A C 1
ATOM 1215 O O . TRP A 1 152 ? -9.936 12.055 -6.265 1.00 90.75 152 TRP A O 1
ATOM 1225 N N . THR A 1 153 ? -9.275 11.461 -4.226 1.00 88.56 153 THR A N 1
ATOM 1226 C CA . THR A 1 153 ? -8.216 12.488 -4.198 1.00 88.56 153 THR A CA 1
ATOM 1227 C C . THR A 1 153 ? -7.171 12.287 -5.295 1.00 88.56 153 THR A C 1
ATOM 1229 O O . THR A 1 153 ? -6.618 13.265 -5.792 1.00 88.56 153 THR A O 1
ATOM 1232 N N . GLN A 1 154 ? -6.959 11.048 -5.751 1.00 86.75 154 GLN A N 1
ATOM 1233 C CA . GLN A 1 154 ? -6.097 10.752 -6.899 1.00 86.75 154 GLN A CA 1
ATOM 1234 C C . GLN A 1 154 ? -6.682 11.221 -8.243 1.00 86.75 154 GLN A C 1
ATOM 1236 O O . GLN A 1 154 ? -6.036 11.054 -9.272 1.00 86.75 154 GLN A O 1
ATOM 1241 N N . THR A 1 155 ? -7.880 11.809 -8.276 1.00 85.94 155 THR A N 1
ATOM 1242 C CA . THR A 1 155 ? -8.414 12.493 -9.466 1.00 85.94 155 THR A CA 1
ATOM 1243 C C . THR A 1 155 ? -8.182 13.997 -9.443 1.00 85.94 155 THR A C 1
ATOM 1245 O O . THR A 1 155 ? -8.561 14.678 -10.393 1.00 85.94 155 THR A O 1
ATOM 1248 N N . LEU A 1 156 ? -7.629 14.541 -8.355 1.00 83.31 156 LEU A N 1
ATOM 1249 C CA . LEU A 1 156 ? -7.533 15.978 -8.132 1.00 83.31 156 LEU A CA 1
ATOM 1250 C C . LEU A 1 156 ? -6.079 16.462 -8.250 1.00 83.31 156 LEU A C 1
ATOM 1252 O O . LEU A 1 156 ? -5.192 16.043 -7.508 1.00 83.31 156 LEU A O 1
ATOM 1256 N N . GLY A 1 157 ? -5.851 17.416 -9.155 1.00 67.94 157 GLY A N 1
ATOM 1257 C CA . GLY A 1 157 ? -4.589 18.151 -9.277 1.00 67.94 157 GLY A CA 1
ATOM 1258 C C . GLY A 1 157 ? -3.392 17.326 -9.771 1.00 67.94 157 GLY A C 1
ATOM 1259 O O . GLY A 1 157 ? -3.539 16.313 -10.444 1.00 67.94 157 GLY A O 1
ATOM 1260 N N . TRP A 1 158 ? -2.181 17.792 -9.443 1.00 52.72 158 TRP A N 1
ATOM 1261 C CA . TRP A 1 158 ? -0.895 17.206 -9.872 1.00 52.72 158 TRP A CA 1
ATOM 1262 C C . TRP A 1 158 ? -0.466 15.986 -9.036 1.00 52.72 158 TRP A C 1
ATOM 1264 O O . TRP A 1 158 ? 0.550 15.357 -9.318 1.00 52.72 158 TRP A O 1
ATOM 1274 N N . VAL A 1 159 ? -1.230 15.669 -7.987 1.00 53.56 159 VAL A N 1
ATOM 1275 C CA . VAL A 1 159 ? -0.962 14.582 -7.030 1.00 53.56 159 VAL A CA 1
ATOM 1276 C C . VAL A 1 159 ? -1.536 13.245 -7.530 1.00 53.56 159 VAL A C 1
ATOM 1278 O O . VAL A 1 159 ? -1.127 12.171 -7.088 1.00 53.56 159 VAL A O 1
ATOM 1281 N N . GLY A 1 160 ? -2.469 13.290 -8.480 1.00 57.28 160 GLY A N 1
ATOM 1282 C CA . GLY A 1 160 ? -3.285 12.152 -8.859 1.00 57.28 160 GLY A CA 1
ATOM 1283 C C . GLY A 1 160 ? -2.987 11.616 -10.251 1.00 57.28 160 GLY A C 1
ATOM 1284 O O . GLY A 1 160 ? -3.495 12.135 -11.238 1.00 57.28 160 GLY A O 1
ATOM 1285 N N . VAL A 1 161 ? -2.211 10.538 -10.340 1.00 73.19 161 VAL A N 1
ATOM 1286 C CA . VAL A 1 161 ? -2.344 9.599 -11.455 1.00 73.19 161 VAL A CA 1
ATOM 1287 C C . VAL A 1 161 ? -3.394 8.599 -10.968 1.00 73.19 161 VAL A C 1
ATOM 1289 O O . VAL A 1 161 ? -3.046 7.790 -10.107 1.00 73.19 161 VAL A O 1
ATOM 1292 N N . PRO A 1 162 ? -4.667 8.667 -11.420 1.00 81.81 162 PRO A N 1
ATOM 1293 C CA . PRO A 1 162 ? -5.748 7.806 -10.933 1.00 81.81 162 PRO A CA 1
ATOM 1294 C C . PRO A 1 162 ? -5.592 6.377 -11.474 1.00 81.81 162 PRO A C 1
ATOM 1296 O O . PRO A 1 162 ? -6.429 5.876 -12.221 1.00 81.81 162 PRO A O 1
ATOM 1299 N N . TRP A 1 163 ? -4.479 5.740 -11.133 1.00 86.31 163 TRP A N 1
ATOM 1300 C CA . TRP A 1 163 ? -4.050 4.445 -11.628 1.00 86.31 163 TRP A CA 1
ATOM 1301 C C . TRP A 1 163 ? -4.015 3.430 -10.500 1.00 86.31 163 TRP A C 1
ATOM 1303 O O . TRP A 1 163 ? -3.703 3.770 -9.362 1.00 86.31 163 TRP A O 1
ATOM 1313 N N . GLY A 1 164 ? -4.307 2.175 -10.837 1.00 87.75 164 GLY A N 1
ATOM 1314 C CA . GLY A 1 164 ? -4.391 1.103 -9.856 1.00 87.75 164 GLY A CA 1
ATOM 1315 C C . GLY A 1 164 ? -5.549 1.319 -8.883 1.00 87.75 164 GLY A C 1
ATOM 1316 O O . GLY A 1 164 ? -5.338 1.307 -7.676 1.00 87.75 164 GLY A O 1
ATOM 1317 N N . ARG A 1 165 ? -6.760 1.569 -9.390 1.00 91.50 165 ARG A N 1
ATOM 1318 C CA . ARG A 1 165 ? -7.974 1.566 -8.560 1.00 91.50 165 ARG A CA 1
ATOM 1319 C C . ARG A 1 165 ? -8.444 0.139 -8.335 1.00 91.50 165 ARG A C 1
ATOM 1321 O O . ARG A 1 165 ? -8.372 -0.660 -9.269 1.00 91.50 165 ARG A O 1
ATOM 1328 N N . LEU A 1 166 ? -8.996 -0.145 -7.159 1.00 91.88 166 LEU A N 1
ATOM 1329 C CA . LEU A 1 166 ? -9.484 -1.489 -6.828 1.00 91.88 166 LEU A CA 1
ATOM 1330 C C . LEU A 1 166 ? -10.553 -1.980 -7.820 1.00 91.88 166 LEU A C 1
ATOM 1332 O O . LEU A 1 166 ? -10.561 -3.126 -8.253 1.00 91.88 166 LEU A O 1
ATOM 1336 N N . SER A 1 167 ? -11.412 -1.080 -8.308 1.00 90.56 167 SER A N 1
ATOM 1337 C CA . SER A 1 167 ? -12.453 -1.448 -9.278 1.00 90.56 167 SER A CA 1
ATOM 1338 C C . SER A 1 167 ? -11.919 -2.056 -10.583 1.00 90.56 167 SER A C 1
ATOM 1340 O O . SER A 1 167 ? -12.648 -2.794 -11.246 1.00 90.56 167 SER A O 1
ATOM 1342 N N . LEU A 1 168 ? -10.656 -1.800 -10.948 1.00 89.88 168 LEU A N 1
ATOM 1343 C CA . LEU A 1 168 ? -10.035 -2.394 -12.133 1.00 89.88 168 LEU A CA 1
ATOM 1344 C C . LEU A 1 168 ? -9.891 -3.915 -12.006 1.00 89.88 168 LEU A C 1
ATOM 1346 O O . LEU A 1 168 ? -10.088 -4.619 -13.000 1.00 89.88 168 LEU A O 1
ATOM 1350 N N . GLY A 1 169 ? -9.621 -4.428 -10.800 1.00 90.62 169 GLY A N 1
ATOM 1351 C CA . GLY A 1 169 ? -9.505 -5.867 -10.559 1.00 90.62 169 GLY A CA 1
ATOM 1352 C C . GLY A 1 169 ? -10.813 -6.613 -10.828 1.00 90.62 169 GLY A C 1
ATOM 1353 O O . GLY A 1 169 ? -10.798 -7.767 -11.243 1.00 90.62 169 GLY A O 1
ATOM 1354 N N . GLN A 1 170 ? -11.956 -5.933 -10.718 1.00 91.38 170 GLN A N 1
ATOM 1355 C CA . GLN A 1 170 ? -13.278 -6.527 -10.934 1.00 91.38 170 GLN A CA 1
ATOM 1356 C C . GLN A 1 170 ? -13.750 -6.492 -12.397 1.00 91.38 170 GLN A C 1
ATOM 1358 O O . GLN A 1 170 ? -14.801 -7.044 -12.716 1.00 91.38 170 GLN A O 1
ATOM 1363 N N . THR A 1 171 ? -12.994 -5.882 -13.316 1.00 90.69 171 THR A N 1
ATOM 1364 C CA . THR A 1 171 ? -13.443 -5.667 -14.709 1.00 90.69 171 THR A CA 1
ATOM 1365 C C . THR A 1 171 ? -13.743 -6.959 -15.476 1.00 90.69 171 THR A C 1
ATOM 1367 O O . THR A 1 171 ? -14.675 -6.985 -16.277 1.00 90.69 171 THR A O 1
ATOM 1370 N N . ALA A 1 172 ? -13.025 -8.052 -15.198 1.00 87.00 172 ALA A N 1
ATOM 1371 C CA . ALA A 1 172 ? -13.289 -9.363 -15.802 1.00 87.00 172 ALA A CA 1
ATOM 1372 C C . ALA A 1 172 ? -14.529 -10.076 -15.225 1.00 87.00 172 ALA A C 1
ATOM 1374 O O . ALA A 1 172 ? -15.008 -11.043 -15.814 1.00 87.00 172 ALA A O 1
ATOM 1375 N N . TYR A 1 173 ? -15.057 -9.601 -14.094 1.00 84.12 173 TYR A N 1
ATOM 1376 C CA . TYR A 1 173 ? -16.184 -10.202 -13.378 1.00 84.12 173 TYR A CA 1
ATOM 1377 C C . TYR A 1 173 ? -17.451 -9.347 -13.421 1.00 84.12 173 TYR A C 1
ATOM 1379 O O . TYR A 1 173 ? -18.451 -9.743 -12.835 1.00 84.12 173 TYR A O 1
ATOM 1387 N N . LEU A 1 174 ? -17.454 -8.227 -14.154 1.00 76.12 174 LEU A N 1
ATOM 1388 C CA . LEU A 1 174 ? -18.636 -7.370 -14.333 1.00 76.12 174 LEU A CA 1
ATOM 1389 C C . LEU A 1 174 ? -19.927 -8.125 -14.712 1.00 76.12 174 LEU A C 1
ATOM 1391 O O . LEU A 1 174 ? -20.976 -7.727 -14.230 1.00 76.12 174 LEU A O 1
ATOM 1395 N N . PRO A 1 175 ? -19.912 -9.211 -15.515 1.00 74.31 175 PRO A N 1
ATOM 1396 C CA . PRO A 1 175 ? -21.136 -9.969 -15.802 1.00 74.31 175 PRO A CA 1
ATOM 1397 C C . PRO A 1 175 ? -21.716 -10.748 -14.607 1.00 74.31 175 PRO A C 1
ATOM 1399 O O . PRO A 1 175 ? -22.799 -11.315 -14.723 1.00 74.31 175 PRO A O 1
ATOM 1402 N N . VAL A 1 176 ? -20.975 -10.850 -13.501 1.00 62.31 176 VAL A N 1
ATOM 1403 C CA . VAL A 1 176 ? -21.289 -11.667 -12.316 1.00 62.31 176 VAL A CA 1
ATOM 1404 C C . VAL A 1 176 ? -21.600 -10.794 -11.087 1.00 62.31 176 VAL A C 1
ATOM 1406 O O . VAL A 1 176 ? -22.087 -11.319 -10.087 1.00 62.31 176 VAL A O 1
ATOM 1409 N N . VAL A 1 177 ? -21.334 -9.482 -11.154 1.00 55.66 177 VAL A N 1
ATOM 1410 C CA . VAL A 1 177 ? -21.505 -8.511 -10.054 1.00 55.66 177 VAL A CA 1
ATOM 1411 C C . VAL A 1 177 ? -22.653 -7.553 -10.347 1.00 55.66 177 VAL A C 1
ATOM 1413 O O . VAL A 1 177 ? -22.723 -7.054 -11.489 1.00 55.66 177 VAL A O 1
#

Mean predicted aligned error: 4.44 Å

Sequence (177 aa):
MKEAWVSALRKYRFLWMLASAALTGLCVVLPMCGFLEWISLVPAALVLFIMAEDRSVRLRRFYGYGFFFFMCYYVVNYHWFLAMYPLAFLNISKGLAAGIVAFSWLGLSALQASGGAFVFLVAAICLRSRTTVKMPLLAPFLLCAIWTFFEWTQTLGWVGVPWGRLSLGQTAYLPVV

Foldseek 3Di:
DVVPVLVVCVVCVLVLLLQLLLLLLCLLVPLVSLVCNVCSCVSVVSSLLSLLVPPVRDLVVLLVSLLSNQLSNQLSQLVCLVVCPPVVVVVDDSVVSVVVSVCCSNVVSNLLSNLRSVLRSVLSVVCNDPVCVVVVVCSVVVSVVSLVVSLVVLVDDPSHPSTSDSVSSCPVVVVPD

pLDDT: mean 91.83, std 8.98, range [51.09, 98.5]

Secondary structure (DSSP, 8-state):
-HHHHHHHHHHSHHHHHHHHHHHHHHHHH-GGGGGGHHHHTHHHHHHHHHHHH-TTS-HHHHHHHHHHHHHHHHHHHTGGGGGGTT-GGG---HHHHHHHHHHHHHHHHHHHHHHHHHHHHHHHHHHHSHHHHH-TTHHHHHHHHHHHHHHHHTTSGGG----S-GGGTTGGGGGG-

Nearest PDB structures (foldseek):
  5vrg-assembly1_A  TM=6.415E-01  e=1.194E-01  Escherichia coli K-12
  8t1w-assembly1_A  TM=3.72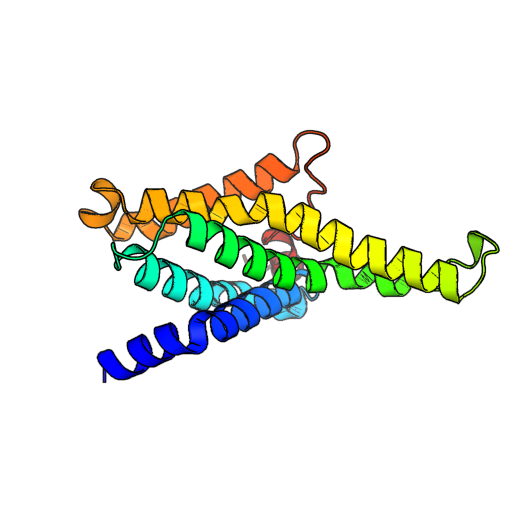2E-01  e=5.197E+00  Homo sapiens
  8dwg-assembly1_R  TM=2.692E-01  e=9.596E+00  Homo sapiens

Radius of gyration: 17.96 Å; Cα contacts (8 Å, |Δi|>4): 207; chains: 1; bounding box: 44×39×52 Å